Protein AF-A0A7V8V2E7-F1 (afdb_monomer)

Structure (mmCIF, N/CA/C/O backbone):
data_AF-A0A7V8V2E7-F1
#
_entry.id   AF-A0A7V8V2E7-F1
#
loop_
_atom_site.group_PDB
_atom_site.id
_atom_site.type_symbol
_atom_site.label_atom_id
_atom_site.label_alt_id
_atom_site.label_comp_id
_atom_site.label_asym_id
_atom_site.label_entity_id
_atom_site.label_seq_id
_atom_site.pdbx_PDB_ins_code
_atom_site.Cartn_x
_atom_site.Cartn_y
_atom_site.Cartn_z
_atom_site.occupancy
_atom_site.B_iso_or_equiv
_atom_site.auth_seq_id
_atom_site.auth_comp_id
_atom_site.auth_asym_id
_atom_site.auth_atom_id
_atom_site.pdbx_PDB_model_num
ATOM 1 N N . MET A 1 1 ? 22.448 6.627 13.993 1.00 38.91 1 MET A N 1
ATOM 2 C CA . MET A 1 1 ? 21.517 5.647 14.596 1.00 38.91 1 MET A CA 1
ATOM 3 C C . MET A 1 1 ? 21.341 5.952 16.077 1.00 38.91 1 MET A C 1
ATOM 5 O O . MET A 1 1 ? 22.212 5.628 16.875 1.00 38.91 1 MET A O 1
ATOM 9 N N . ALA A 1 2 ? 20.255 6.629 16.453 1.00 33.19 2 ALA A N 1
ATOM 10 C CA . ALA A 1 2 ? 19.906 6.796 17.860 1.00 33.19 2 ALA A CA 1
ATOM 11 C C . ALA A 1 2 ? 19.306 5.476 18.367 1.00 33.19 2 ALA A C 1
ATOM 13 O O . ALA A 1 2 ? 18.278 5.035 17.856 1.00 33.19 2 ALA A O 1
ATOM 14 N N . LYS A 1 3 ? 19.949 4.825 19.345 1.00 31.72 3 LYS A N 1
ATOM 15 C CA . LYS A 1 3 ? 19.354 3.685 20.057 1.00 31.72 3 LYS A CA 1
ATOM 16 C C . LYS A 1 3 ? 18.061 4.172 20.716 1.00 31.72 3 LYS A C 1
ATOM 18 O O . LYS A 1 3 ? 18.119 4.952 21.667 1.00 31.72 3 LYS A O 1
ATOM 23 N N . LYS A 1 4 ? 16.903 3.741 20.205 1.00 38.03 4 LYS A N 1
ATOM 24 C CA . LYS A 1 4 ? 15.615 3.944 20.877 1.00 38.03 4 LYS A CA 1
ATOM 25 C C . LYS A 1 4 ? 15.722 3.342 22.275 1.00 38.03 4 LYS A C 1
ATOM 27 O O . LYS A 1 4 ? 15.961 2.146 22.422 1.00 38.03 4 LYS A O 1
ATOM 32 N N . LYS A 1 5 ? 15.557 4.174 23.303 1.00 33.84 5 LYS A N 1
ATOM 33 C CA . LYS A 1 5 ? 15.289 3.683 24.653 1.00 33.84 5 LYS A CA 1
ATOM 34 C C . LYS A 1 5 ? 13.936 2.980 24.594 1.00 33.84 5 LYS A C 1
ATOM 36 O O . LYS A 1 5 ? 12.916 3.645 24.453 1.00 33.84 5 LYS A O 1
ATOM 41 N N . SER A 1 6 ? 13.949 1.652 24.661 1.00 44.16 6 SER A N 1
ATOM 42 C CA . SER A 1 6 ? 12.776 0.869 25.042 1.00 44.16 6 SER A CA 1
ATOM 43 C C . SER A 1 6 ? 12.236 1.477 26.333 1.00 44.16 6 SER A C 1
ATOM 45 O O . SER A 1 6 ? 12.925 1.453 27.354 1.00 44.16 6 SER A O 1
ATOM 47 N N . VAL A 1 7 ? 11.055 2.090 26.281 1.00 47.66 7 VAL A N 1
ATOM 48 C CA . VA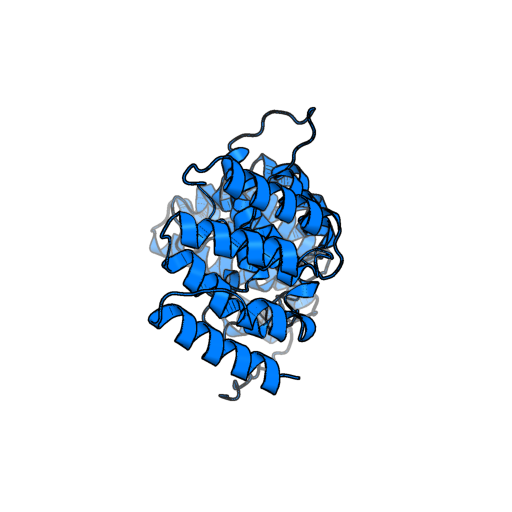L A 1 7 ? 10.358 2.513 27.495 1.00 47.66 7 VAL A CA 1
ATOM 49 C C . VAL A 1 7 ? 9.999 1.222 28.216 1.00 47.66 7 VAL A C 1
ATOM 51 O O . VAL A 1 7 ? 9.212 0.431 27.705 1.00 47.66 7 VAL A O 1
ATOM 54 N N . ALA A 1 8 ? 10.656 0.957 29.344 1.00 54.38 8 ALA A N 1
ATOM 55 C CA . ALA A 1 8 ? 10.339 -0.200 30.163 1.00 54.38 8 ALA A CA 1
ATOM 56 C C . ALA A 1 8 ? 8.881 -0.069 30.616 1.00 54.38 8 ALA A C 1
ATOM 58 O O . ALA A 1 8 ? 8.533 0.887 31.311 1.00 54.38 8 ALA A O 1
ATOM 59 N N . VAL A 1 9 ? 8.030 -0.994 30.173 1.00 58.56 9 VAL A N 1
ATOM 60 C CA . VAL A 1 9 ? 6.647 -1.077 30.642 1.00 58.56 9 VAL A CA 1
ATOM 61 C C . VAL A 1 9 ? 6.704 -1.439 32.131 1.00 58.56 9 VAL A C 1
ATOM 63 O O . VAL A 1 9 ? 7.399 -2.400 32.475 1.00 58.56 9 VAL A O 1
ATOM 66 N N . PRO A 1 10 ? 6.054 -0.681 33.033 1.00 66.12 10 PRO A N 1
ATOM 67 C CA . PRO A 1 10 ? 6.055 -1.012 34.451 1.00 66.12 10 PRO A CA 1
ATOM 68 C C . PRO A 1 10 ? 5.492 -2.421 34.664 1.00 66.12 10 PRO A C 1
ATOM 70 O O . PRO A 1 10 ? 4.498 -2.799 34.044 1.00 66.12 10 PRO A O 1
ATOM 73 N N . ALA A 1 11 ? 6.123 -3.206 35.537 1.00 77.31 11 ALA A N 1
ATOM 74 C CA . ALA A 1 11 ? 5.631 -4.531 35.893 1.00 77.31 11 ALA A CA 1
ATOM 75 C C . ALA A 1 11 ? 4.423 -4.391 36.833 1.00 77.31 11 ALA A C 1
ATOM 77 O O . ALA A 1 11 ? 4.576 -4.340 38.053 1.00 77.31 11 ALA A O 1
ATOM 78 N N . TYR A 1 12 ? 3.225 -4.279 36.263 1.00 83.81 12 TYR A N 1
ATOM 79 C CA . TYR A 1 12 ? 1.976 -4.342 37.016 1.00 83.81 12 TYR A CA 1
ATOM 80 C C . TYR A 1 12 ? 1.607 -5.804 37.295 1.00 83.81 12 TYR A C 1
ATOM 82 O O . TYR A 1 12 ? 1.709 -6.651 36.408 1.00 83.81 12 TYR A O 1
ATOM 90 N N . SER A 1 13 ? 1.106 -6.103 38.496 1.00 92.12 13 SER A N 1
ATOM 91 C CA . SER A 1 13 ? 0.228 -7.273 38.654 1.00 92.12 13 SER A CA 1
ATOM 92 C C . SER A 1 13 ? -1.095 -7.038 37.914 1.00 92.12 13 SER A C 1
ATOM 94 O O . SER A 1 13 ? -1.489 -5.891 37.700 1.00 92.12 13 SER A O 1
ATOM 96 N N . SER A 1 14 ? -1.819 -8.100 37.557 1.00 92.88 14 SER A N 1
ATOM 97 C CA . SER A 1 14 ? -3.078 -7.997 36.800 1.00 92.88 14 SER A CA 1
ATOM 98 C C . SER A 1 14 ? -4.119 -7.112 37.496 1.00 92.88 14 SER A C 1
ATOM 100 O O . SER A 1 14 ? -4.778 -6.308 36.840 1.00 92.88 14 SER A O 1
ATOM 102 N N . SER A 1 15 ? -4.214 -7.180 38.830 1.00 93.69 15 SER A N 1
ATOM 103 C CA . SER A 1 15 ? -5.112 -6.322 39.618 1.00 93.69 15 SER A CA 1
ATOM 104 C C . SER A 1 15 ? -4.687 -4.852 39.596 1.00 93.69 15 SER A C 1
ATOM 106 O O . SER A 1 15 ? -5.514 -3.987 39.321 1.00 93.69 15 SER A O 1
ATOM 108 N N . GLN A 1 16 ? -3.395 -4.562 39.802 1.00 94.44 16 GLN A N 1
ATOM 109 C CA . GLN A 1 16 ? -2.873 -3.189 39.720 1.00 94.44 16 GLN A CA 1
ATOM 110 C C . GLN A 1 16 ? -3.060 -2.599 38.320 1.00 94.44 16 GLN A C 1
ATOM 112 O O . GLN A 1 16 ? -3.350 -1.414 38.176 1.00 94.44 16 GLN A O 1
ATOM 117 N N . LEU A 1 17 ? -2.909 -3.430 37.285 1.00 94.38 17 LEU A N 1
ATOM 118 C CA . LEU A 1 17 ? -3.134 -3.019 35.909 1.00 94.38 17 LEU A CA 1
ATOM 119 C C . LEU A 1 17 ? -4.606 -2.659 35.677 1.00 94.38 17 LEU A C 1
ATOM 121 O O . LEU A 1 17 ? -4.888 -1.611 35.105 1.00 94.38 17 LEU A O 1
ATOM 125 N N . CYS A 1 18 ? -5.544 -3.474 36.168 1.00 95.38 18 CYS A N 1
ATOM 126 C CA . CYS A 1 18 ? -6.977 -3.178 36.089 1.00 95.38 18 CYS A CA 1
ATOM 127 C C . CYS A 1 18 ? -7.330 -1.844 36.769 1.00 95.38 18 CYS A C 1
ATOM 129 O O . CYS A 1 18 ? -7.986 -1.005 36.151 1.00 95.38 18 CYS A O 1
ATOM 131 N N . GLU A 1 19 ? -6.845 -1.617 37.993 1.00 95.12 19 GLU A N 1
ATOM 132 C CA . GLU A 1 19 ? -7.060 -0.368 38.745 1.00 95.12 19 GLU A CA 1
ATOM 133 C C . GLU A 1 19 ? -6.477 0.859 38.019 1.00 95.12 19 GLU A C 1
ATOM 135 O O . GLU A 1 19 ? -7.109 1.920 37.947 1.00 95.12 19 GLU A O 1
ATOM 140 N N . ALA A 1 20 ? -5.286 0.722 37.429 1.00 93.88 20 ALA A N 1
ATOM 141 C CA . ALA A 1 20 ? -4.644 1.797 36.676 1.00 93.88 20 ALA A CA 1
ATOM 142 C C . ALA A 1 20 ? -5.394 2.112 35.369 1.00 93.88 20 ALA A C 1
ATOM 144 O O . ALA A 1 20 ? -5.596 3.284 35.034 1.00 93.88 20 ALA A O 1
ATOM 145 N N . ILE A 1 21 ? -5.883 1.084 34.661 1.00 94.19 21 ILE A N 1
ATOM 146 C CA . ILE A 1 21 ? -6.732 1.271 33.479 1.00 94.19 21 ILE A CA 1
ATOM 147 C C . ILE A 1 21 ? -8.003 2.027 33.874 1.00 94.19 21 ILE A C 1
ATOM 149 O O . ILE A 1 21 ? -8.336 3.004 33.205 1.00 94.19 21 ILE A O 1
ATOM 153 N N . GLU A 1 22 ? -8.703 1.631 34.941 1.00 93.19 22 GLU A N 1
ATOM 154 C CA . GLU A 1 22 ? -9.902 2.335 35.436 1.00 93.19 22 GLU A CA 1
ATOM 155 C C . GLU A 1 22 ? -9.631 3.811 35.739 1.00 93.19 22 GLU A C 1
ATOM 157 O O . GLU A 1 22 ? -10.416 4.683 35.361 1.00 93.19 22 GLU A O 1
ATOM 162 N N . SER A 1 23 ? -8.468 4.092 36.328 1.00 91.31 23 SER A N 1
ATOM 163 C CA . SER A 1 23 ? -7.997 5.441 36.668 1.00 91.31 23 SER A CA 1
ATOM 164 C C . SER A 1 23 ? -7.564 6.280 35.456 1.00 91.31 23 SER A C 1
ATOM 166 O O . SER A 1 23 ? -7.080 7.399 35.615 1.00 91.31 23 SER A O 1
ATOM 168 N N . GLN A 1 24 ? -7.776 5.771 34.240 1.00 90.50 24 GLN A N 1
ATOM 169 C CA . GLN A 1 24 ? -7.453 6.415 32.967 1.00 90.50 24 GLN A CA 1
ATOM 170 C C . GLN A 1 24 ? -5.955 6.647 32.727 1.00 90.50 24 GLN A C 1
ATOM 172 O O . GLN A 1 24 ? -5.581 7.603 32.050 1.00 90.50 24 GLN A O 1
ATOM 177 N N . ASP A 1 25 ? -5.101 5.759 33.236 1.00 88.88 25 ASP A N 1
ATOM 178 C CA . ASP A 1 25 ? -3.664 5.794 32.964 1.00 88.88 25 ASP A CA 1
ATOM 179 C C . ASP A 1 25 ? -3.359 5.301 31.531 1.00 88.88 25 ASP A C 1
ATOM 181 O O . ASP A 1 25 ? -3.631 4.152 31.166 1.00 88.88 25 ASP A O 1
ATOM 185 N N . ASP A 1 26 ? -2.791 6.182 30.700 1.00 83.75 26 ASP A N 1
ATOM 186 C CA . ASP A 1 26 ? -2.413 5.876 29.314 1.00 83.75 26 ASP A CA 1
ATOM 187 C C . ASP A 1 26 ? -1.255 4.849 29.242 1.00 83.75 26 ASP A C 1
ATOM 189 O O . ASP A 1 26 ? -1.199 4.048 28.305 1.00 83.75 26 ASP A O 1
ATOM 193 N N . VAL A 1 27 ? -0.356 4.811 30.237 1.00 86.62 27 VAL A N 1
ATOM 194 C CA . VAL A 1 27 ? 0.733 3.816 30.319 1.00 86.62 27 VAL A CA 1
ATOM 195 C C . VAL A 1 27 ? 0.162 2.433 30.622 1.00 86.62 27 VAL A C 1
ATOM 197 O O . VAL A 1 27 ? 0.580 1.440 30.021 1.00 86.62 27 VAL A O 1
ATOM 200 N N . ALA A 1 28 ? -0.842 2.371 31.498 1.00 92.31 28 ALA A N 1
ATOM 201 C CA . ALA A 1 28 ? -1.553 1.137 31.806 1.00 92.31 28 ALA A CA 1
ATOM 202 C C . ALA A 1 28 ? -2.272 0.571 30.570 1.00 92.31 28 ALA A C 1
ATOM 204 O O . ALA A 1 28 ? -2.238 -0.634 30.343 1.00 92.31 28 ALA A O 1
ATOM 205 N N . LEU A 1 29 ? -2.855 1.412 29.708 1.00 91.00 29 LEU A N 1
ATOM 206 C CA . LEU A 1 29 ? -3.465 0.941 28.457 1.00 91.00 29 LEU A CA 1
ATOM 207 C C . LEU A 1 29 ? -2.451 0.339 27.476 1.00 91.00 29 LEU A C 1
ATOM 209 O O . LEU A 1 29 ? -2.753 -0.662 26.824 1.00 91.00 29 LEU A O 1
ATOM 213 N N . ALA A 1 30 ? -1.244 0.903 27.389 1.00 87.44 30 ALA A N 1
ATOM 214 C CA . ALA A 1 30 ? -0.175 0.317 26.581 1.00 87.44 30 ALA A CA 1
ATOM 215 C C . ALA A 1 30 ? 0.253 -1.062 27.118 1.00 87.44 30 ALA A C 1
ATOM 217 O O . ALA A 1 30 ? 0.450 -1.990 26.336 1.00 87.44 30 ALA A O 1
ATOM 218 N N . ALA A 1 31 ? 0.332 -1.221 28.444 1.00 89.62 31 ALA A N 1
ATOM 219 C CA . ALA A 1 31 ? 0.600 -2.513 29.079 1.00 89.62 31 ALA A CA 1
ATOM 220 C C . ALA A 1 31 ? -0.553 -3.516 28.873 1.00 89.62 31 ALA A C 1
ATOM 222 O O . ALA A 1 31 ? -0.316 -4.690 28.594 1.00 89.62 31 ALA A O 1
ATOM 223 N N . ALA A 1 32 ? -1.805 -3.054 28.948 1.00 92.12 32 ALA A N 1
ATOM 224 C CA . ALA A 1 32 ? -2.998 -3.873 28.731 1.00 92.12 32 ALA A CA 1
ATOM 225 C C . ALA A 1 32 ? -3.040 -4.484 27.327 1.00 92.12 32 ALA A C 1
ATOM 227 O O . ALA A 1 32 ? -3.462 -5.629 27.158 1.00 92.12 32 ALA A O 1
ATOM 228 N N . ARG A 1 33 ? -2.565 -3.741 26.322 1.00 90.25 33 ARG A N 1
ATOM 229 C CA . ARG A 1 33 ? -2.531 -4.198 24.932 1.00 90.25 33 ARG A CA 1
ATOM 230 C C . ARG A 1 33 ? -1.715 -5.470 24.740 1.00 90.25 33 ARG A C 1
ATOM 232 O O . ARG A 1 33 ? -2.185 -6.386 24.077 1.00 90.25 33 ARG A O 1
ATOM 239 N N . VAL A 1 34 ? -0.546 -5.548 25.371 1.00 88.62 34 VAL A N 1
ATOM 240 C CA . VAL A 1 34 ? 0.347 -6.718 25.290 1.00 88.62 34 VAL A CA 1
ATOM 241 C C . VAL A 1 34 ? 0.046 -7.789 26.343 1.00 88.62 34 VAL A C 1
ATOM 243 O O . VAL A 1 34 ? 0.667 -8.845 26.336 1.00 88.62 34 VAL A O 1
ATOM 246 N N . SER A 1 35 ? -0.886 -7.535 27.266 1.00 90.50 35 SER A N 1
ATOM 247 C CA . SER A 1 35 ? -1.278 -8.509 28.286 1.00 90.50 35 SER A CA 1
ATOM 248 C C . SER A 1 35 ? -2.171 -9.604 27.698 1.00 90.50 35 SER A C 1
ATOM 250 O O . SER A 1 35 ? -3.147 -9.312 27.010 1.00 90.50 35 SER A O 1
ATOM 252 N N . GLU A 1 36 ? -1.885 -10.863 28.017 1.00 90.50 36 GLU A N 1
ATOM 253 C CA . GLU A 1 36 ? -2.744 -12.010 27.683 1.00 90.50 36 GLU A CA 1
ATOM 254 C C . GLU A 1 36 ? -3.653 -12.424 28.854 1.00 90.50 36 GLU A C 1
ATOM 256 O O . GLU A 1 36 ? -4.392 -13.402 28.758 1.00 90.50 36 GLU A O 1
ATOM 261 N N . ASP A 1 37 ? -3.622 -11.683 29.968 1.00 93.19 37 ASP A N 1
ATOM 262 C CA . ASP A 1 37 ? -4.361 -12.040 31.176 1.00 93.19 37 ASP A CA 1
ATOM 263 C C . ASP A 1 37 ? -5.888 -11.881 30.975 1.00 93.19 37 ASP A C 1
ATOM 265 O O . ASP A 1 37 ? -6.362 -10.777 30.663 1.00 93.19 37 ASP A O 1
ATOM 269 N N . PRO A 1 38 ? -6.690 -12.944 31.197 1.00 93.19 38 PRO A N 1
ATOM 270 C CA . PRO A 1 38 ? -8.143 -12.889 31.054 1.00 93.19 38 PRO A CA 1
ATOM 271 C C . PRO A 1 38 ? -8.827 -11.829 31.926 1.00 93.19 38 PRO A C 1
ATOM 273 O O . PRO A 1 38 ? -9.825 -11.251 31.496 1.00 93.19 38 PRO A O 1
ATOM 276 N N . LEU A 1 39 ? -8.307 -11.542 33.125 1.00 94.69 39 LEU A N 1
ATOM 277 C CA . LEU A 1 39 ? -8.849 -10.524 34.029 1.00 94.69 39 LEU A CA 1
ATOM 278 C C . LEU A 1 39 ? -8.715 -9.127 33.417 1.00 94.69 39 LEU A C 1
ATOM 280 O O . LEU A 1 39 ? -9.673 -8.353 33.411 1.00 94.69 39 LEU A O 1
ATOM 284 N N . VAL A 1 40 ? -7.540 -8.824 32.864 1.00 95.19 40 VAL A N 1
ATOM 285 C CA . VAL A 1 40 ? -7.244 -7.535 32.222 1.00 95.19 40 VAL A CA 1
ATOM 286 C C . VAL A 1 40 ? -8.097 -7.367 30.966 1.00 95.19 40 VAL A C 1
ATOM 288 O O . VAL A 1 40 ? -8.696 -6.309 30.764 1.00 95.19 40 VAL A O 1
ATOM 291 N N . ASN A 1 41 ? -8.223 -8.424 30.158 1.00 93.81 41 ASN A N 1
ATOM 292 C CA . ASN A 1 41 ? -9.065 -8.417 28.961 1.00 93.81 41 ASN A CA 1
ATOM 293 C C . ASN A 1 41 ? -10.549 -8.213 29.310 1.00 93.81 41 ASN A C 1
ATOM 295 O O . ASN A 1 41 ? -11.207 -7.356 28.717 1.00 93.81 41 ASN A O 1
ATOM 299 N N . ALA A 1 42 ? -11.065 -8.928 30.315 1.00 94.94 42 ALA A N 1
ATOM 300 C CA . ALA A 1 42 ? -12.438 -8.760 30.787 1.00 94.94 42 ALA A CA 1
ATOM 301 C C . ALA A 1 42 ? -12.688 -7.337 31.313 1.00 94.94 42 ALA A C 1
ATOM 303 O O . ALA A 1 42 ? -13.715 -6.728 30.997 1.00 94.94 42 ALA A O 1
ATOM 304 N N . LYS A 1 43 ? -11.731 -6.769 32.060 1.00 96.62 43 LYS A N 1
ATOM 305 C CA . LYS A 1 43 ? -11.810 -5.388 32.549 1.00 96.62 43 LYS A CA 1
ATOM 306 C C . LYS A 1 43 ? -11.855 -4.382 31.400 1.00 96.62 43 LYS A C 1
ATOM 308 O O . LYS A 1 43 ? -12.706 -3.492 31.413 1.00 96.62 43 LYS A O 1
ATOM 313 N N . LEU A 1 44 ? -10.976 -4.530 30.408 1.00 96.12 44 LEU A N 1
ATOM 314 C CA . LEU A 1 44 ? -10.920 -3.652 29.240 1.00 96.12 44 LEU A CA 1
ATOM 315 C C . LEU A 1 44 ? -12.242 -3.683 28.458 1.00 96.12 44 LEU A C 1
ATOM 317 O O . LEU A 1 44 ? -12.784 -2.632 28.125 1.00 96.12 44 LEU A O 1
ATOM 321 N N . GLN A 1 45 ? -12.805 -4.872 28.240 1.00 95.12 45 GLN A N 1
ATOM 322 C CA . GLN A 1 45 ? -14.090 -5.041 27.556 1.00 95.12 45 GLN A CA 1
ATOM 323 C C . GLN A 1 45 ? -15.259 -4.416 28.321 1.00 95.12 45 GLN A C 1
ATOM 325 O O . GLN A 1 45 ? -16.106 -3.763 27.711 1.00 95.12 45 GLN A O 1
ATOM 330 N N . GLY A 1 46 ? -15.302 -4.583 29.647 1.00 97.06 46 GLY A N 1
ATOM 331 C CA . GLY A 1 46 ? -16.299 -3.922 30.493 1.00 97.06 46 GLY A CA 1
ATOM 332 C C . GLY A 1 46 ? -16.239 -2.401 30.344 1.00 97.06 46 GLY A C 1
ATOM 333 O O . GLY A 1 46 ? -17.241 -1.771 30.013 1.00 97.06 46 GLY A O 1
ATOM 334 N N . LEU A 1 47 ? -15.036 -1.828 30.453 1.00 97.56 47 LEU A N 1
ATOM 335 C CA . LEU A 1 47 ? -14.828 -0.385 30.306 1.00 97.56 47 LEU A CA 1
ATOM 336 C C . LEU A 1 47 ? -15.187 0.138 28.914 1.00 97.56 47 LEU A C 1
ATOM 338 O O . LEU A 1 47 ? -15.662 1.262 28.800 1.00 97.56 47 LEU A O 1
ATOM 342 N N . ILE A 1 48 ? -14.976 -0.646 27.855 1.00 98.00 48 ILE A N 1
ATOM 343 C CA . ILE A 1 48 ? -15.383 -0.270 26.494 1.00 98.00 48 ILE A CA 1
ATOM 344 C C . ILE A 1 48 ? -16.905 -0.164 26.389 1.00 98.00 48 ILE A C 1
ATOM 346 O O . ILE A 1 48 ? -17.404 0.802 25.810 1.00 98.00 48 ILE A O 1
ATOM 350 N N . ARG A 1 49 ? -17.651 -1.116 26.962 1.00 97.38 49 ARG A N 1
ATOM 351 C CA . ARG A 1 49 ? -19.122 -1.079 26.950 1.00 97.38 49 ARG A CA 1
ATOM 352 C C . ARG A 1 49 ? -19.665 0.090 27.767 1.00 97.38 49 ARG A C 1
ATOM 354 O O . ARG A 1 49 ? -20.531 0.813 27.276 1.00 97.38 49 ARG A O 1
ATOM 361 N N . ASP A 1 50 ? -19.104 0.327 28.950 1.00 96.94 50 ASP A N 1
ATOM 362 C CA . ASP A 1 50 ? -19.460 1.482 29.781 1.00 96.94 50 ASP A CA 1
ATOM 363 C C . ASP A 1 50 ? -19.171 2.795 29.034 1.00 96.94 50 ASP A C 1
ATOM 365 O O . ASP A 1 50 ? -20.027 3.679 28.936 1.00 96.94 50 ASP A O 1
ATOM 369 N N . GLN A 1 51 ? -17.992 2.894 28.408 1.00 96.88 51 GLN A N 1
ATOM 370 C CA . GLN A 1 51 ? -17.584 4.089 27.675 1.00 96.88 51 GLN A CA 1
ATOM 371 C C . GLN A 1 51 ? -18.422 4.330 26.411 1.00 96.88 51 GLN A C 1
ATOM 373 O O . GLN A 1 51 ? -18.60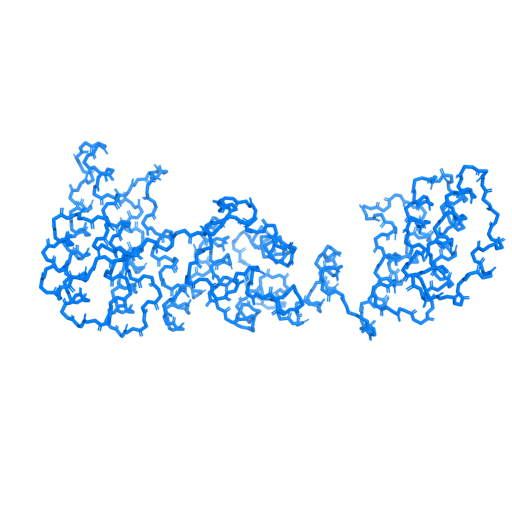9 5.486 26.016 1.00 96.88 51 GLN A O 1
ATOM 378 N N . LEU A 1 52 ? -18.945 3.272 25.786 1.00 96.81 52 LEU A N 1
ATOM 379 C CA . LEU A 1 52 ? -19.891 3.372 24.677 1.00 96.81 52 LEU A CA 1
ATOM 380 C C . LEU A 1 52 ? -21.231 3.970 25.135 1.00 96.81 52 LEU A C 1
ATOM 382 O O . LEU A 1 52 ? -21.779 4.829 24.441 1.00 96.81 52 LEU A O 1
ATOM 386 N N . GLY A 1 53 ? -21.727 3.578 26.314 1.00 96.00 53 GLY A N 1
ATOM 387 C CA . GLY A 1 53 ? -22.900 4.199 26.939 1.00 96.00 53 GLY A CA 1
ATOM 388 C C . GLY A 1 53 ? -22.685 5.695 27.188 1.00 96.00 53 GLY A C 1
ATOM 389 O O . GLY A 1 53 ? -23.467 6.530 26.726 1.00 96.00 53 GLY A O 1
ATOM 390 N N . ASP A 1 54 ? -21.550 6.043 27.796 1.00 95.56 54 ASP A N 1
ATOM 391 C CA . ASP A 1 54 ? -21.142 7.434 28.020 1.00 95.56 54 ASP A CA 1
ATOM 392 C C . ASP A 1 54 ? -21.072 8.255 26.725 1.00 95.56 54 ASP A C 1
ATOM 394 O O . ASP A 1 54 ? -21.423 9.439 26.718 1.00 95.56 54 ASP A O 1
ATOM 398 N N . LEU A 1 55 ? -20.599 7.654 25.626 1.00 96.00 55 LEU A N 1
ATOM 399 C CA . LEU A 1 55 ? -20.520 8.310 24.320 1.00 96.00 55 LEU A CA 1
ATOM 400 C C . LEU A 1 55 ? -21.908 8.706 23.818 1.00 96.00 55 LEU A C 1
ATOM 402 O O . LEU A 1 55 ? -22.094 9.830 23.343 1.00 96.00 55 LEU A O 1
ATOM 406 N N . TYR A 1 56 ? -22.888 7.816 23.947 1.00 95.38 56 TYR A N 1
ATOM 407 C CA . TYR A 1 56 ? -24.261 8.093 23.533 1.00 95.38 56 TYR A CA 1
ATOM 408 C C . TYR A 1 56 ? -24.921 9.163 24.409 1.00 95.38 56 TYR A C 1
ATOM 410 O O . TYR A 1 56 ? -25.579 10.071 23.883 1.00 95.38 56 TYR A O 1
ATOM 418 N N . ASP A 1 57 ? -24.644 9.155 25.709 1.00 94.19 57 ASP A N 1
ATOM 419 C CA . ASP A 1 57 ? -25.139 10.167 26.645 1.00 94.19 57 ASP A CA 1
ATOM 420 C C . ASP A 1 57 ? -24.443 11.528 26.490 1.00 94.19 57 ASP A C 1
ATOM 422 O O . ASP A 1 57 ? -25.012 12.578 26.812 1.00 94.19 57 ASP A O 1
ATOM 426 N N . ALA A 1 58 ? -23.206 11.550 25.987 1.00 90.38 58 ALA A N 1
ATOM 427 C CA . ALA A 1 58 ? -22.433 12.772 25.783 1.00 90.38 58 ALA A CA 1
ATOM 428 C C . ALA A 1 58 ? -22.903 13.617 24.590 1.00 90.38 58 ALA A C 1
ATOM 430 O O . ALA A 1 58 ? -22.529 14.786 24.502 1.00 90.38 58 ALA A O 1
ATOM 431 N N . THR A 1 59 ? -23.760 13.083 23.715 1.00 87.00 59 THR A N 1
ATOM 432 C CA . THR A 1 59 ? -24.249 13.771 22.502 1.00 87.00 59 THR A CA 1
ATOM 433 C C . THR A 1 59 ? -24.966 15.097 22.767 1.00 87.00 59 THR A C 1
ATOM 435 O O . THR A 1 59 ? -24.988 15.971 21.905 1.00 87.00 59 THR A O 1
ATOM 438 N N . LYS A 1 60 ? -25.540 15.268 23.964 1.00 86.38 60 LYS A N 1
ATOM 439 C CA . LYS A 1 60 ? -26.230 16.497 24.400 1.00 86.38 60 LYS A CA 1
ATOM 440 C C . LYS A 1 60 ? -25.393 17.352 25.361 1.00 86.38 60 LYS A C 1
ATOM 442 O O . LYS A 1 60 ? -25.903 18.323 25.916 1.00 86.38 60 LYS A O 1
ATOM 447 N N . LYS A 1 61 ? -24.140 16.968 25.616 1.00 90.00 61 LYS A N 1
ATOM 448 C CA . LYS A 1 61 ? -23.238 17.634 26.566 1.00 90.00 61 LYS A CA 1
ATOM 449 C C . LYS A 1 61 ? -22.319 18.623 25.837 1.00 90.00 61 LYS A C 1
ATOM 451 O O . LYS A 1 61 ? -22.386 18.790 24.623 1.00 90.00 61 LYS A O 1
ATOM 456 N N . SER A 1 62 ? -21.467 19.321 26.589 1.00 91.19 62 SER A N 1
ATOM 457 C CA . SER A 1 62 ? -20.504 20.262 26.007 1.00 91.19 62 SER A CA 1
ATOM 458 C C . SER A 1 62 ? -19.463 19.550 25.133 1.00 91.19 62 SER A C 1
ATOM 460 O O . SER A 1 62 ? -19.084 18.407 25.402 1.00 91.19 62 SER A O 1
ATOM 462 N N . ALA A 1 63 ? -18.924 20.260 24.136 1.00 89.62 63 ALA A N 1
ATOM 463 C CA . ALA A 1 63 ? -17.883 19.738 23.245 1.00 89.62 63 ALA A CA 1
ATOM 464 C C . ALA A 1 63 ? -16.646 19.220 24.007 1.00 89.62 63 ALA A C 1
ATOM 466 O O . ALA A 1 63 ? -16.011 18.254 23.592 1.00 89.62 63 ALA A O 1
ATOM 467 N N . THR A 1 64 ? -16.304 19.825 25.149 1.00 92.31 64 THR A N 1
ATOM 468 C CA . THR A 1 64 ? -15.213 19.357 26.020 1.00 92.31 64 THR A CA 1
ATOM 469 C C . THR A 1 64 ? -15.491 17.963 26.579 1.00 92.31 64 THR A C 1
ATOM 471 O O . THR A 1 64 ? -14.608 17.106 26.561 1.00 92.31 64 THR A O 1
ATOM 474 N N . ILE A 1 65 ? -16.720 17.712 27.046 1.00 92.94 65 ILE A N 1
ATOM 475 C CA . ILE A 1 65 ? -17.114 16.403 27.578 1.00 92.94 65 ILE A CA 1
ATOM 476 C C . ILE A 1 65 ? -17.122 15.364 26.456 1.00 92.94 65 ILE A C 1
ATOM 478 O O . ILE A 1 65 ? -16.533 14.298 26.623 1.00 92.94 65 ILE A O 1
ATOM 482 N N . GLN A 1 66 ? -17.714 15.697 25.308 1.00 91.31 66 GLN A N 1
ATOM 483 C CA . GLN A 1 66 ? -17.774 14.810 24.145 1.00 91.31 66 GLN A CA 1
ATOM 484 C C . GLN A 1 66 ? -16.374 14.426 23.637 1.00 91.31 66 GLN A C 1
ATOM 486 O O . GLN A 1 66 ? -16.113 13.253 23.370 1.00 91.31 66 GLN A O 1
ATOM 491 N N . ASN A 1 67 ? -15.447 15.389 23.569 1.00 91.69 67 ASN A N 1
ATOM 492 C CA . ASN A 1 67 ? -14.061 15.135 23.171 1.00 91.69 67 ASN A CA 1
ATOM 493 C C . ASN A 1 67 ? -13.332 14.225 24.162 1.00 91.69 67 ASN A C 1
ATOM 495 O O . ASN A 1 67 ? -12.637 13.307 23.737 1.00 91.69 67 ASN A O 1
ATOM 499 N N . ARG A 1 68 ? -13.497 14.443 25.473 1.00 94.25 68 ARG A N 1
ATOM 500 C CA . ARG A 1 68 ? -12.879 13.597 26.506 1.00 94.25 68 ARG A CA 1
ATOM 501 C C . ARG A 1 68 ? -13.381 12.155 26.423 1.00 94.25 68 ARG A C 1
ATOM 503 O O . ARG A 1 68 ? -12.569 11.236 26.450 1.00 94.25 68 ARG A O 1
ATOM 510 N N . VAL A 1 69 ? -14.693 11.973 26.278 1.00 95.25 69 VAL A N 1
ATOM 511 C CA . VAL A 1 69 ? -15.315 10.650 26.109 1.00 95.25 69 VAL A CA 1
ATOM 512 C C . VAL A 1 69 ? -14.821 9.975 24.826 1.00 95.25 69 VAL A C 1
ATOM 514 O O . VAL A 1 69 ? -14.404 8.821 24.861 1.00 95.25 69 VAL A O 1
ATOM 517 N N . SER A 1 70 ? -14.757 10.712 23.713 1.00 95.12 70 SER A N 1
ATOM 518 C CA . SER A 1 70 ? -14.261 10.174 22.438 1.00 95.12 70 SER A CA 1
ATOM 519 C C . SER A 1 70 ? -12.782 9.790 22.499 1.00 95.12 70 SER A C 1
ATOM 521 O O . SER A 1 70 ? -12.409 8.718 22.023 1.00 95.12 70 SER A O 1
ATOM 523 N N . LYS A 1 71 ? -11.940 10.628 23.126 1.00 94.75 71 LYS A N 1
ATOM 524 C CA . LYS A 1 71 ? -10.522 10.322 23.367 1.00 94.75 71 LYS A CA 1
ATOM 525 C C . LYS A 1 71 ? -10.393 9.024 24.152 1.00 94.75 71 LYS A C 1
ATOM 527 O O . LYS A 1 71 ? -9.652 8.135 23.749 1.00 94.75 71 LYS A O 1
ATOM 532 N N . ARG A 1 72 ? -11.132 8.906 25.257 1.00 95.38 72 ARG A N 1
ATOM 533 C CA . ARG A 1 72 ? -11.059 7.733 26.124 1.00 95.38 72 ARG A CA 1
ATOM 534 C C . ARG A 1 72 ? -11.503 6.463 25.403 1.00 95.38 72 ARG A C 1
ATOM 536 O O . ARG A 1 72 ? -10.791 5.468 25.477 1.00 95.38 72 ARG A O 1
ATOM 543 N N . MET A 1 73 ? -12.611 6.518 24.662 1.00 96.88 73 MET A N 1
ATOM 544 C CA . MET A 1 73 ? -13.076 5.394 23.845 1.00 96.88 73 MET A CA 1
ATOM 545 C C . MET A 1 73 ? -12.019 4.969 22.821 1.00 96.88 73 MET A C 1
ATOM 547 O O . MET A 1 73 ? -11.708 3.790 22.710 1.00 96.88 73 MET A O 1
ATOM 551 N N . THR A 1 74 ? -11.405 5.934 22.135 1.00 95.19 74 THR A N 1
ATOM 552 C CA . THR A 1 74 ? -10.314 5.684 21.178 1.00 95.19 74 THR A CA 1
ATOM 553 C C . THR A 1 74 ? -9.138 4.971 21.853 1.00 95.19 74 THR A C 1
ATOM 555 O O . THR A 1 74 ? -8.671 3.955 21.349 1.00 95.19 74 THR A O 1
ATOM 558 N N . CYS A 1 75 ? -8.689 5.443 23.022 1.00 94.00 75 CYS A N 1
ATOM 559 C CA . CYS A 1 75 ? -7.594 4.804 23.758 1.00 94.00 75 CYS A CA 1
ATOM 560 C C . CYS A 1 75 ? -7.939 3.370 24.201 1.00 94.00 75 CYS A C 1
ATOM 562 O O . CYS A 1 75 ? -7.093 2.485 24.094 1.00 94.00 75 CYS A O 1
ATOM 564 N N . LEU A 1 76 ? -9.169 3.136 24.676 1.00 97.00 76 LEU A N 1
ATOM 565 C CA . LEU A 1 76 ? -9.634 1.809 25.092 1.00 97.00 76 LEU A CA 1
ATOM 566 C C . LEU A 1 76 ? -9.689 0.828 23.915 1.00 97.00 76 LEU A C 1
ATOM 568 O O . LEU A 1 76 ? -9.161 -0.275 24.018 1.00 97.00 76 LEU A O 1
ATOM 572 N N . VAL A 1 77 ? -10.282 1.233 22.787 1.00 96.69 77 VAL A N 1
ATOM 573 C CA . VAL A 1 77 ? -10.356 0.390 21.582 1.00 96.69 77 VAL A CA 1
ATOM 574 C C . VAL A 1 77 ? -8.957 0.118 21.033 1.00 96.69 77 VAL A C 1
ATOM 576 O O . VAL A 1 77 ? -8.646 -1.020 20.707 1.00 96.69 77 VAL A O 1
ATOM 579 N N . ASN A 1 78 ? -8.071 1.116 21.015 1.00 92.75 78 ASN A N 1
ATOM 580 C CA . ASN A 1 78 ? -6.688 0.930 20.571 1.00 92.75 78 ASN A CA 1
ATOM 581 C C . ASN A 1 78 ? -5.900 -0.068 21.445 1.00 92.75 78 ASN A C 1
ATOM 583 O O . ASN A 1 78 ? -4.947 -0.677 20.965 1.00 92.75 78 ASN A O 1
ATOM 587 N N . ALA A 1 79 ? -6.290 -0.273 22.708 1.00 94.19 79 ALA A N 1
ATOM 588 C CA . ALA A 1 79 ? -5.698 -1.304 23.562 1.00 94.19 79 ALA A CA 1
ATOM 589 C C . ALA A 1 79 ? -6.139 -2.737 23.190 1.00 94.19 79 ALA A C 1
ATOM 591 O O . ALA A 1 79 ? -5.551 -3.696 23.682 1.00 94.19 79 ALA A O 1
ATOM 592 N N . LEU A 1 80 ? -7.132 -2.904 22.308 1.00 94.81 80 LEU A N 1
ATOM 593 C CA . LEU A 1 80 ? -7.515 -4.204 21.743 1.00 94.81 80 LEU A CA 1
ATOM 594 C C . LEU A 1 80 ? -6.695 -4.601 20.507 1.00 94.81 80 LEU A C 1
ATOM 596 O O . LEU A 1 80 ? -6.779 -5.745 20.064 1.00 94.81 80 LEU A O 1
ATOM 600 N N . ARG A 1 81 ? -5.919 -3.674 19.935 1.00 91.94 81 ARG A N 1
ATOM 601 C CA . ARG A 1 81 ? -5.162 -3.900 18.699 1.00 91.94 81 ARG A CA 1
ATOM 602 C C . ARG A 1 81 ? -4.202 -5.088 18.830 1.00 91.94 81 ARG A C 1
ATOM 604 O O . ARG A 1 81 ? -3.555 -5.247 19.864 1.00 91.94 81 ARG A O 1
ATOM 611 N N . GLY A 1 82 ? -4.127 -5.922 17.792 1.00 90.12 82 GLY A N 1
ATOM 612 C CA . GLY A 1 82 ? -3.256 -7.102 17.737 1.00 90.12 82 GLY A CA 1
ATOM 613 C C . GLY A 1 82 ? -3.745 -8.328 18.521 1.00 90.12 82 GLY A C 1
ATOM 614 O O . GLY A 1 82 ? -3.293 -9.439 18.242 1.00 90.12 82 GLY A O 1
ATOM 615 N N . LYS A 1 83 ? -4.686 -8.177 19.465 1.00 92.56 83 LYS A N 1
ATOM 616 C CA . LYS A 1 83 ? -5.219 -9.305 20.247 1.00 92.56 83 LYS A CA 1
ATOM 617 C C . LYS A 1 83 ? -6.050 -10.237 19.365 1.00 92.56 83 LYS A C 1
ATOM 619 O O . LYS A 1 83 ? -6.854 -9.780 18.552 1.00 92.56 83 LYS A O 1
ATOM 624 N N . LYS A 1 84 ? -5.871 -11.549 19.545 1.00 92.94 84 LYS A N 1
ATOM 625 C CA . LYS A 1 84 ? -6.476 -12.601 18.703 1.00 92.94 84 LYS A CA 1
ATOM 626 C C . LYS A 1 84 ? -7.525 -13.459 19.423 1.00 92.94 84 LYS A C 1
ATOM 628 O O . LYS A 1 84 ? -8.021 -14.423 18.850 1.00 92.94 84 LYS A O 1
ATOM 633 N N . ASP A 1 85 ? -7.840 -13.166 20.683 1.00 93.94 85 ASP A N 1
ATOM 634 C CA . ASP A 1 85 ? -8.785 -13.970 21.454 1.00 93.94 85 ASP A CA 1
ATOM 635 C C . ASP A 1 85 ? -10.246 -13.725 21.021 1.00 93.94 85 ASP A C 1
ATOM 637 O O . ASP A 1 85 ? -10.623 -12.634 20.581 1.00 93.94 85 ASP A O 1
ATOM 641 N N . ALA A 1 86 ? -11.092 -14.747 21.183 1.00 94.56 86 ALA A N 1
ATOM 642 C CA . ALA A 1 86 ? -12.484 -14.717 20.729 1.00 94.56 86 ALA A CA 1
ATOM 643 C C . ALA A 1 86 ? -13.328 -13.616 21.399 1.00 94.56 86 ALA A C 1
ATOM 645 O O . ALA A 1 86 ? -14.263 -13.093 20.790 1.00 94.56 86 ALA A O 1
ATOM 646 N N . SER A 1 87 ? -13.008 -13.244 22.642 1.00 94.38 87 SER A N 1
ATOM 647 C CA . SER A 1 87 ? -13.752 -12.210 23.363 1.00 94.38 87 SER A CA 1
ATOM 648 C C . SER A 1 87 ? -13.437 -10.807 22.837 1.00 94.38 87 SER A C 1
ATOM 650 O O . SER A 1 87 ? -14.356 -10.008 22.640 1.00 94.38 87 SER A O 1
ATOM 652 N N . THR A 1 88 ? -12.171 -10.543 22.495 1.00 95.38 88 THR A N 1
ATOM 653 C CA . THR A 1 88 ? -11.756 -9.324 21.792 1.00 95.38 88 THR A CA 1
ATOM 654 C C . THR A 1 88 ? -12.377 -9.245 20.398 1.00 95.38 88 THR A C 1
ATOM 656 O O . THR A 1 88 ? -12.942 -8.212 20.040 1.00 95.38 88 THR A O 1
ATOM 659 N N . GLN A 1 89 ? -12.362 -10.340 19.631 1.00 96.75 89 GLN A N 1
ATOM 660 C CA . GLN A 1 89 ? -13.044 -10.386 18.332 1.00 96.75 89 GLN A CA 1
ATOM 661 C C . GLN A 1 89 ? -14.529 -10.017 18.476 1.00 96.75 89 GLN A C 1
ATOM 663 O O . GLN A 1 89 ? -15.031 -9.166 17.744 1.00 96.75 89 GLN A O 1
ATOM 668 N N . SER A 1 90 ? -15.231 -10.614 19.446 1.00 97.12 90 SER A N 1
ATOM 669 C CA . SER A 1 90 ? -16.659 -10.363 19.658 1.00 97.12 90 SER A CA 1
ATOM 670 C C . SER A 1 90 ? -16.969 -8.893 19.947 1.00 97.12 90 SER A C 1
ATOM 672 O O . SER A 1 90 ? -17.935 -8.372 19.395 1.00 97.12 90 SER A O 1
ATOM 674 N N . ILE A 1 91 ? -16.184 -8.218 20.795 1.00 97.62 91 ILE A N 1
ATOM 675 C CA . ILE A 1 91 ? -16.436 -6.803 21.110 1.00 97.62 91 ILE A CA 1
ATOM 676 C C . ILE A 1 91 ? -16.092 -5.881 19.934 1.00 97.62 91 ILE A C 1
ATOM 678 O O . ILE A 1 91 ? -16.789 -4.896 19.708 1.00 97.62 91 ILE A O 1
ATOM 682 N N . LEU A 1 92 ? -15.055 -6.191 19.149 1.00 98.06 92 LEU A N 1
ATOM 683 C CA . LEU A 1 92 ? -14.710 -5.395 17.969 1.00 98.06 92 LEU A CA 1
ATOM 684 C C . LEU A 1 92 ? -15.807 -5.475 16.900 1.00 98.06 92 LEU A C 1
ATOM 686 O O . LEU A 1 92 ? -16.184 -4.443 16.342 1.00 98.06 92 LEU A O 1
ATOM 690 N N . LEU A 1 93 ? -16.362 -6.669 16.670 1.00 98.25 93 LEU A N 1
ATOM 691 C CA . LEU A 1 93 ? -17.513 -6.863 15.784 1.00 98.25 93 LEU A CA 1
ATOM 692 C C . LEU A 1 93 ? -18.750 -6.107 16.300 1.00 98.25 93 LEU A C 1
ATOM 694 O O . LEU A 1 93 ? -19.381 -5.378 15.538 1.00 98.25 93 LEU A O 1
ATOM 698 N N . GLU A 1 94 ? -19.035 -6.179 17.606 1.00 97.88 94 GLU A N 1
ATOM 699 C CA . GLU A 1 94 ? -20.125 -5.425 18.250 1.00 97.88 94 GLU A CA 1
ATOM 700 C C . GLU A 1 94 ? -19.996 -3.906 18.011 1.00 97.88 94 GLU A C 1
ATOM 702 O O . GLU A 1 94 ? -20.971 -3.227 17.661 1.00 97.88 94 GLU A O 1
ATOM 707 N N . LEU A 1 95 ? -18.791 -3.350 18.171 1.00 98.19 95 LEU A N 1
ATOM 708 C CA . LEU A 1 95 ? -18.524 -1.931 17.923 1.00 98.19 95 LEU A CA 1
ATOM 709 C C . LEU A 1 95 ? -18.687 -1.569 16.444 1.00 98.19 95 LEU A C 1
ATOM 711 O O . LEU A 1 95 ? -19.275 -0.532 16.124 1.00 98.19 95 LEU A O 1
ATOM 715 N N . PHE A 1 96 ? -18.202 -2.421 15.544 1.00 97.88 96 PHE A N 1
ATOM 716 C CA . PHE A 1 96 ? -18.273 -2.202 14.103 1.00 97.88 96 PHE A CA 1
ATOM 717 C C . PHE A 1 96 ? -19.705 -2.262 13.558 1.00 97.88 96 PHE A C 1
ATOM 719 O O . PHE A 1 96 ? -20.094 -1.434 12.725 1.00 97.88 96 PHE A O 1
ATOM 726 N N . ASP A 1 97 ? -20.542 -3.144 14.098 1.00 97.00 97 ASP A N 1
ATOM 727 C CA . ASP A 1 97 ? -21.978 -3.169 13.806 1.00 97.00 97 ASP A CA 1
ATOM 728 C C . ASP A 1 97 ? -22.679 -1.881 14.266 1.00 97.00 97 ASP A C 1
ATOM 730 O O . ASP A 1 97 ? -23.638 -1.415 13.645 1.00 97.00 97 ASP A O 1
ATOM 734 N N . ASN A 1 98 ? -22.158 -1.228 15.310 1.00 96.81 98 ASN A N 1
ATOM 735 C CA . ASN A 1 98 ? -22.656 0.056 15.803 1.00 96.81 98 ASN A CA 1
ATOM 736 C C . ASN A 1 98 ? -21.957 1.288 15.187 1.00 96.81 98 ASN A C 1
ATOM 738 O O . ASN A 1 98 ? -22.275 2.416 15.587 1.00 96.81 98 ASN A O 1
ATOM 742 N N . ARG A 1 99 ? -21.083 1.133 14.178 1.00 95.31 99 ARG A N 1
ATOM 743 C CA . ARG A 1 99 ? -20.272 2.226 13.588 1.00 95.31 99 ARG A CA 1
ATOM 744 C C . ARG A 1 99 ? -21.072 3.457 13.155 1.00 95.31 99 ARG A C 1
ATOM 746 O O . ARG A 1 99 ? -20.628 4.589 13.335 1.00 95.31 99 ARG A O 1
ATOM 753 N N . THR A 1 100 ? -22.288 3.274 12.633 1.00 94.38 100 THR A N 1
ATOM 754 C CA . THR A 1 100 ? -23.155 4.393 12.220 1.00 94.38 100 THR A CA 1
ATOM 755 C C . THR A 1 100 ? -23.697 5.167 13.423 1.00 94.38 100 THR A C 1
ATOM 757 O O . THR A 1 100 ? -23.798 6.395 13.377 1.00 94.38 100 THR A O 1
ATOM 760 N N . LYS A 1 101 ? -24.027 4.476 14.523 1.00 96.19 101 LYS A N 1
ATOM 761 C CA . LYS A 1 101 ? -24.449 5.125 15.775 1.00 96.19 101 LYS A CA 1
ATOM 762 C C . LYS A 1 101 ? -23.276 5.841 16.437 1.00 96.19 101 LYS A C 1
ATOM 764 O O . LYS A 1 101 ? -23.458 6.961 16.905 1.00 96.19 101 LYS A O 1
ATOM 769 N N . ILE A 1 102 ? -22.090 5.227 16.426 1.00 96.19 102 ILE A N 1
ATOM 770 C CA . ILE A 1 102 ? -20.845 5.834 16.913 1.00 96.19 102 ILE A CA 1
ATOM 771 C C . ILE A 1 102 ? -20.559 7.119 16.128 1.00 96.19 102 ILE A C 1
ATOM 773 O O . ILE A 1 102 ? -20.515 8.185 16.734 1.00 96.19 102 ILE A O 1
ATOM 777 N N . ALA A 1 103 ? -20.507 7.063 14.792 1.00 94.00 103 ALA A N 1
ATOM 778 C CA . ALA A 1 103 ? -20.300 8.243 13.944 1.00 94.00 103 ALA A CA 1
ATOM 779 C C . ALA A 1 103 ? -21.316 9.360 14.239 1.00 94.00 103 ALA A C 1
ATOM 781 O O . ALA A 1 103 ? -20.952 10.525 14.399 1.00 94.00 103 ALA A O 1
ATOM 782 N N . LYS A 1 104 ? -22.602 9.007 14.377 1.00 94.25 104 LYS A N 1
ATOM 783 C CA . LYS A 1 104 ? -23.655 9.968 14.731 1.00 94.25 104 LYS A CA 1
ATOM 784 C C . LYS A 1 104 ? -23.412 10.614 16.098 1.00 94.25 104 LYS A C 1
ATOM 786 O O . LYS A 1 104 ? -23.666 11.807 16.243 1.00 94.25 104 LYS A O 1
ATOM 791 N N . ALA A 1 105 ? -22.937 9.850 17.081 1.00 94.62 105 ALA A N 1
ATOM 792 C CA . ALA A 1 105 ? -22.636 10.357 18.415 1.00 94.62 105 ALA A CA 1
ATOM 793 C C . ALA A 1 105 ? -21.372 11.233 18.454 1.00 94.62 105 ALA A C 1
ATOM 795 O O . ALA A 1 105 ? -21.301 12.176 19.241 1.00 94.62 105 ALA A O 1
ATOM 796 N N . GLN A 1 106 ? -20.394 10.964 17.587 1.00 91.75 106 GLN A N 1
ATOM 797 C CA . GLN A 1 106 ? -19.179 11.771 17.449 1.00 91.75 106 GLN A CA 1
ATOM 798 C C . GLN A 1 106 ? -19.410 13.083 16.688 1.00 91.75 106 GLN A C 1
ATOM 800 O O . GLN A 1 106 ? -18.731 14.076 16.943 1.00 91.75 106 GLN A O 1
ATOM 805 N N . GLY A 1 107 ? -20.399 13.111 15.793 1.00 89.19 107 GLY A N 1
ATOM 806 C CA . GLY A 1 107 ? -20.688 14.269 14.956 1.00 89.19 107 GLY A CA 1
ATOM 807 C C . GLY A 1 107 ? -19.720 14.399 13.776 1.00 89.19 107 GLY A C 1
ATOM 808 O O . GLY A 1 107 ? -19.079 13.439 13.359 1.00 89.19 107 GLY A O 1
ATOM 809 N N . LYS A 1 108 ? -19.652 15.596 13.183 1.00 87.00 108 LYS A N 1
ATOM 810 C CA . LYS A 1 108 ? -18.819 15.858 11.998 1.00 87.00 108 LYS A CA 1
ATOM 811 C C . LYS A 1 108 ? -17.377 16.167 12.404 1.00 87.00 108 LYS A C 1
ATOM 813 O O . LYS A 1 108 ? -17.175 17.006 13.276 1.00 87.00 108 LYS A O 1
ATOM 818 N N . ALA A 1 109 ? -16.412 15.563 11.706 1.00 82.88 109 ALA A N 1
ATOM 819 C CA . ALA A 1 109 ? -14.972 15.799 11.865 1.00 82.88 109 ALA A CA 1
ATOM 820 C C . ALA A 1 109 ? -14.479 15.685 13.328 1.00 82.88 109 ALA A C 1
ATOM 822 O O . ALA A 1 109 ? -14.000 16.668 13.905 1.00 82.88 109 ALA A O 1
ATOM 823 N N . PRO A 1 110 ? -14.624 14.506 13.963 1.00 86.62 110 PRO A N 1
ATOM 824 C CA . PRO A 1 110 ? -14.181 14.322 15.337 1.00 86.62 110 PRO A CA 1
ATOM 825 C C . PRO A 1 110 ? -12.658 14.455 15.457 1.00 86.62 110 PRO A C 1
ATOM 827 O O . PRO A 1 110 ? -11.907 14.020 14.590 1.00 86.62 110 PRO A O 1
ATOM 830 N N . LYS A 1 111 ? -12.185 15.007 16.581 1.00 88.25 111 LYS A N 1
ATOM 831 C CA . LYS A 1 111 ? -10.742 15.060 16.894 1.00 88.25 111 LYS A CA 1
ATOM 832 C C . LYS A 1 111 ? -10.127 13.679 17.138 1.00 88.25 111 LYS A C 1
ATOM 834 O O . LYS A 1 111 ? -8.919 13.517 17.011 1.00 88.25 111 LYS A O 1
ATOM 839 N N . HIS A 1 112 ? -10.952 12.720 17.548 1.00 91.81 112 HIS A N 1
ATOM 840 C CA . HIS A 1 112 ? -10.568 11.342 17.823 1.00 91.81 112 HIS A CA 1
ATOM 841 C C . HIS A 1 112 ? -11.546 10.442 17.081 1.00 91.81 112 HIS A C 1
ATOM 843 O O . HIS A 1 112 ? -12.713 10.403 17.457 1.00 91.81 112 HIS A O 1
ATOM 849 N N . ASP A 1 113 ? -11.109 9.784 16.014 1.00 92.38 113 ASP A N 1
ATOM 850 C CA . ASP A 1 113 ? -11.981 8.952 15.188 1.00 92.38 113 ASP A CA 1
ATOM 851 C C . ASP A 1 113 ? -12.066 7.530 15.764 1.00 92.38 113 ASP A C 1
ATOM 853 O O . ASP A 1 113 ? -11.120 6.737 15.686 1.00 92.38 113 ASP A O 1
ATOM 857 N N . ILE A 1 114 ? -13.206 7.221 16.392 1.00 95.38 114 ILE A N 1
ATOM 858 C CA . ILE A 1 114 ? -13.419 5.911 17.013 1.00 95.38 114 ILE A CA 1
ATOM 859 C C . ILE A 1 114 ? -13.591 4.855 15.924 1.00 95.38 114 ILE A C 1
ATOM 861 O O . ILE A 1 114 ? -13.059 3.760 16.072 1.00 95.38 114 ILE A O 1
ATOM 865 N N . ASN A 1 115 ? -14.279 5.172 14.823 1.00 95.06 115 ASN A N 1
ATOM 866 C CA . ASN A 1 115 ? -14.517 4.211 13.747 1.00 95.06 115 ASN A CA 1
ATOM 867 C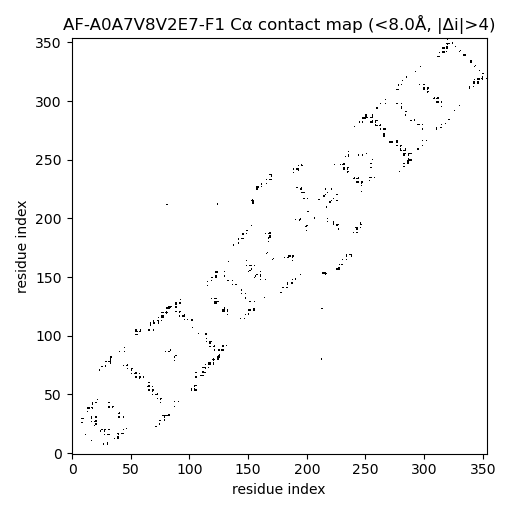 C . ASN A 1 115 ? -13.211 3.810 13.063 1.00 95.06 115 ASN A C 1
ATOM 869 O O . ASN A 1 115 ? -12.975 2.616 12.894 1.00 95.06 115 ASN A O 1
ATOM 873 N N . ALA A 1 116 ? -12.330 4.768 12.767 1.00 93.06 116 ALA A N 1
ATOM 874 C CA . ALA A 1 116 ? -11.006 4.464 12.225 1.00 93.06 116 ALA A CA 1
ATOM 875 C C . ALA A 1 116 ? -10.208 3.538 13.165 1.00 93.06 116 ALA A C 1
ATOM 877 O O . ALA A 1 116 ? -9.575 2.580 12.723 1.00 93.06 116 ALA A O 1
ATOM 878 N N . THR A 1 117 ? -10.302 3.767 14.479 1.00 94.50 117 THR A N 1
ATOM 879 C CA . THR A 1 117 ? -9.619 2.944 15.492 1.00 94.50 117 THR A CA 1
ATOM 880 C C . THR A 1 117 ? -10.227 1.543 15.615 1.00 94.50 117 THR A C 1
ATOM 882 O O . THR A 1 117 ? -9.493 0.566 15.778 1.00 94.50 117 THR A O 1
ATOM 885 N N . VAL A 1 118 ? -11.554 1.415 15.498 1.00 97.00 118 VAL A N 1
ATOM 886 C CA . VAL A 1 118 ? -12.250 0.118 15.436 1.00 97.00 118 VAL A CA 1
ATOM 887 C C . VAL A 1 118 ? -11.820 -0.652 14.188 1.00 97.00 118 VAL A C 1
ATOM 889 O O . VAL A 1 118 ? -11.434 -1.810 14.313 1.00 97.00 118 VAL A O 1
ATOM 892 N N . MET A 1 119 ? -11.812 -0.016 13.011 1.00 95.94 119 MET A N 1
ATOM 893 C CA . MET A 1 119 ? -11.370 -0.643 11.758 1.00 95.94 119 MET A CA 1
ATOM 894 C C . MET A 1 119 ? -9.916 -1.114 11.851 1.00 95.94 119 MET A C 1
ATOM 896 O O . MET A 1 119 ? -9.613 -2.246 11.482 1.00 95.94 119 MET A O 1
ATOM 900 N N . GLN A 1 120 ? -9.022 -0.282 12.396 1.00 93.94 120 GLN A N 1
ATOM 901 C CA . GLN A 1 120 ? -7.623 -0.659 12.596 1.00 93.94 120 GLN A CA 1
ATOM 902 C C . GLN A 1 120 ? -7.485 -1.856 13.542 1.00 93.94 120 GLN A C 1
ATOM 904 O O . GLN A 1 120 ? -6.707 -2.774 13.279 1.00 93.94 120 GLN A O 1
ATOM 909 N N . SER A 1 121 ? -8.251 -1.861 14.633 1.00 94.62 121 SER A N 1
ATOM 910 C CA . SER A 1 121 ? -8.223 -2.951 15.609 1.00 94.62 121 SER A CA 1
ATOM 911 C C . SER A 1 121 ? -8.761 -4.250 15.009 1.00 94.62 121 SER A C 1
ATOM 913 O O . SER A 1 121 ? -8.121 -5.282 15.190 1.00 94.62 121 SER A O 1
ATOM 915 N N . LEU A 1 122 ? -9.850 -4.196 14.228 1.00 96.44 122 LEU A N 1
ATOM 916 C CA . LEU A 1 122 ? -10.376 -5.338 13.468 1.00 96.44 122 LEU A CA 1
ATOM 917 C C . LEU A 1 122 ? -9.322 -5.922 12.524 1.00 96.44 122 LEU A C 1
ATOM 919 O O . LEU A 1 122 ? -9.020 -7.107 12.624 1.00 96.44 122 LEU A O 1
ATOM 923 N N . ALA A 1 123 ? -8.726 -5.088 11.666 1.00 94.69 123 ALA A N 1
ATOM 924 C CA . ALA A 1 123 ? -7.751 -5.533 10.670 1.00 94.69 123 ALA A CA 1
ATOM 925 C C . ALA A 1 123 ? -6.513 -6.190 11.302 1.00 94.69 123 ALA A C 1
ATOM 927 O O . ALA A 1 123 ? -5.969 -7.141 10.756 1.00 94.69 123 ALA A O 1
ATOM 928 N N . SER A 1 124 ? -6.086 -5.709 12.473 1.00 92.88 124 SER A N 1
ATOM 929 C CA . SER A 1 124 ? -4.951 -6.275 13.216 1.00 92.88 124 SER A CA 1
ATOM 930 C C . SER A 1 124 ? -5.301 -7.480 14.106 1.00 92.88 124 SER A C 1
ATOM 932 O O . SER A 1 124 ? -4.396 -8.083 14.686 1.00 92.88 124 SER A O 1
ATOM 934 N N . SER A 1 125 ? -6.586 -7.809 14.282 1.00 93.38 125 SER A N 1
ATOM 935 C CA . SER A 1 125 ? -7.066 -8.868 15.181 1.00 93.38 125 SER A CA 1
ATOM 936 C C . SER A 1 125 ? -7.125 -10.206 14.431 1.00 93.38 125 SER A C 1
ATOM 938 O O . SER A 1 125 ? -6.113 -10.654 13.910 1.00 93.38 125 SER A O 1
ATOM 940 N N . THR A 1 126 ? -8.246 -10.910 14.385 1.00 94.81 126 THR A N 1
ATOM 941 C CA . THR A 1 126 ? -8.352 -12.208 13.702 1.00 94.81 126 THR A CA 1
ATOM 942 C C . THR A 1 126 ? -8.713 -12.060 12.223 1.00 94.81 126 THR A C 1
ATOM 944 O O . THR A 1 126 ? -9.220 -11.021 11.802 1.00 94.81 126 THR A O 1
ATOM 947 N N . ASP A 1 127 ? -8.535 -13.125 11.436 1.00 94.94 127 ASP A N 1
ATOM 948 C CA . ASP A 1 127 ? -9.006 -13.142 10.045 1.00 94.94 127 ASP A CA 1
ATOM 949 C C . ASP A 1 127 ? -10.504 -12.886 9.932 1.00 94.94 127 ASP A C 1
ATOM 951 O O . ASP A 1 127 ? -10.916 -12.103 9.087 1.00 94.94 127 ASP A O 1
ATOM 955 N N . VAL A 1 128 ? -11.298 -13.456 10.842 1.00 96.44 128 VAL A N 1
ATOM 956 C CA . VAL A 1 128 ? -12.751 -13.240 10.899 1.00 96.44 128 VAL A CA 1
ATOM 957 C C . VAL A 1 128 ? -13.088 -11.762 11.130 1.00 96.44 128 VAL A C 1
ATOM 959 O O . VAL A 1 128 ? -14.039 -11.241 10.553 1.00 96.44 128 VAL A O 1
ATOM 962 N N . ALA A 1 129 ? -12.316 -11.070 11.973 1.00 95.81 129 ALA A N 1
ATOM 963 C CA . ALA A 1 129 ? -12.484 -9.640 12.208 1.00 95.81 129 ALA A CA 1
ATOM 964 C C . ALA A 1 129 ? -12.119 -8.803 10.971 1.00 95.81 129 ALA A C 1
ATOM 966 O O . ALA A 1 129 ? -12.843 -7.865 10.628 1.00 95.81 129 ALA A O 1
ATOM 967 N N . ALA A 1 130 ? -11.022 -9.145 10.292 1.00 96.25 130 ALA A N 1
ATOM 968 C CA . ALA A 1 130 ? -10.623 -8.499 9.046 1.00 96.25 130 ALA A CA 1
ATOM 969 C C . ALA A 1 130 ? -11.636 -8.758 7.913 1.00 96.25 130 ALA A C 1
ATOM 971 O O . ALA A 1 130 ? -11.988 -7.833 7.186 1.00 96.25 130 ALA A O 1
ATOM 972 N N . ASP A 1 131 ? -12.176 -9.972 7.805 1.00 97.50 131 ASP A N 1
ATOM 973 C CA . ASP A 1 131 ? -13.192 -10.324 6.806 1.00 97.50 131 ASP A CA 1
ATOM 974 C C . ASP A 1 131 ? -14.468 -9.508 7.012 1.00 97.50 131 ASP A C 1
ATOM 976 O O . ASP A 1 131 ? -14.968 -8.894 6.072 1.00 97.50 131 ASP A O 1
ATOM 980 N N . ALA A 1 132 ? -14.928 -9.369 8.260 1.00 97.19 132 ALA A N 1
ATOM 981 C CA . ALA A 1 132 ? -16.090 -8.539 8.574 1.00 97.19 132 ALA A CA 1
ATOM 982 C C . ALA A 1 132 ? -15.907 -7.067 8.155 1.00 97.19 132 ALA A C 1
ATOM 984 O O . ALA A 1 132 ? -16.873 -6.411 7.754 1.00 97.19 132 ALA A O 1
ATOM 985 N N . LEU A 1 133 ? -14.679 -6.538 8.226 1.00 96.62 133 LEU A N 1
ATOM 986 C CA . LEU A 1 133 ? -14.350 -5.209 7.709 1.00 96.62 133 LEU A CA 1
ATOM 987 C C . LEU A 1 133 ? -14.502 -5.158 6.180 1.00 96.62 133 LEU A C 1
ATOM 989 O O . LEU A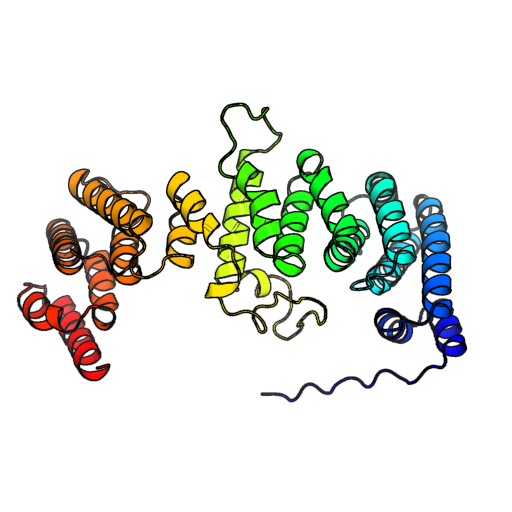 1 133 ? -15.104 -4.218 5.652 1.00 96.62 133 LEU A O 1
ATOM 993 N N . PHE A 1 134 ? -13.963 -6.150 5.471 1.00 96.62 134 PHE A N 1
ATOM 994 C CA . PHE A 1 134 ? -13.941 -6.180 4.007 1.00 96.62 134 PHE A CA 1
ATOM 995 C C . PHE A 1 134 ? -15.293 -6.543 3.373 1.00 96.62 134 PHE A C 1
ATOM 997 O O . PHE A 1 134 ? -15.627 -6.036 2.301 1.00 96.62 134 PHE A O 1
ATOM 1004 N N . ASP A 1 135 ? -16.150 -7.275 4.080 1.00 96.75 135 ASP A N 1
ATOM 1005 C CA . ASP A 1 135 ? -17.533 -7.547 3.666 1.00 96.75 135 ASP A CA 1
ATOM 1006 C C . ASP A 1 135 ? -18.374 -6.264 3.516 1.00 96.75 135 ASP A C 1
ATOM 1008 O O . ASP A 1 135 ? -19.442 -6.261 2.898 1.00 96.75 135 ASP A O 1
ATOM 1012 N N . LYS A 1 136 ? -17.901 -5.138 4.067 1.00 95.69 136 LYS A N 1
ATOM 1013 C CA . LYS A 1 136 ? -18.571 -3.830 4.022 1.00 95.69 136 LYS A CA 1
ATOM 1014 C C . LYS A 1 136 ? -18.017 -2.862 2.978 1.00 95.69 136 LYS A C 1
ATOM 1016 O O . LYS A 1 136 ? -18.517 -1.738 2.885 1.00 95.69 136 LYS A O 1
ATOM 1021 N N . LEU A 1 137 ? -17.064 -3.277 2.139 1.00 95.06 137 LEU A N 1
ATOM 1022 C CA . LEU A 1 137 ? -16.416 -2.403 1.146 1.00 95.06 137 LEU A CA 1
ATOM 1023 C C . LEU A 1 137 ? -17.397 -1.706 0.190 1.00 95.06 137 LEU A C 1
ATOM 1025 O O . LEU A 1 137 ? -17.156 -0.565 -0.226 1.00 95.06 137 LEU A O 1
ATOM 1029 N N . GLU A 1 138 ? -18.512 -2.353 -0.160 1.00 93.38 138 GLU A N 1
ATOM 1030 C CA . GLU A 1 138 ? -19.542 -1.745 -1.012 1.00 93.38 138 GLU A CA 1
ATOM 1031 C C . GLU A 1 138 ? -20.293 -0.600 -0.319 1.00 93.38 138 GLU A C 1
ATOM 1033 O O . GLU A 1 138 ? -20.623 0.396 -0.968 1.00 93.38 138 GLU A O 1
ATOM 1038 N N . GLU A 1 139 ? -20.496 -0.698 0.996 1.00 93.38 139 GLU A N 1
ATOM 1039 C CA . GLU A 1 139 ? -21.201 0.297 1.812 1.00 93.38 139 GLU A CA 1
ATOM 1040 C C . GLU A 1 139 ? -20.329 1.526 2.121 1.00 93.38 139 GLU A C 1
ATOM 1042 O O . GLU A 1 139 ? -20.850 2.610 2.400 1.00 93.38 139 GLU A O 1
ATOM 1047 N N . PHE A 1 140 ? -19.005 1.375 2.064 1.00 93.88 140 PHE A N 1
ATOM 1048 C CA . PHE A 1 140 ? -18.058 2.432 2.405 1.00 93.88 140 PHE A CA 1
ATOM 1049 C C . PHE A 1 140 ? -18.121 3.629 1.455 1.00 93.88 140 PHE A C 1
ATOM 1051 O O . PHE A 1 140 ? -18.260 3.496 0.231 1.00 93.88 140 PHE A O 1
ATOM 1058 N N . ASN A 1 141 ? -17.960 4.820 2.037 1.00 92.00 141 ASN A N 1
ATOM 1059 C CA . ASN A 1 141 ? -17.601 6.020 1.286 1.00 92.00 141 ASN A CA 1
ATOM 1060 C C . ASN A 1 141 ? -16.134 5.920 0.804 1.00 92.00 141 ASN A C 1
ATOM 1062 O O . ASN A 1 141 ? -15.505 4.870 0.931 1.00 92.00 141 ASN A O 1
ATOM 1066 N N . LEU A 1 142 ? -15.602 6.975 0.182 1.00 92.31 142 LEU A N 1
ATOM 1067 C CA . LEU A 1 142 ? -14.228 6.940 -0.331 1.00 92.31 142 LEU A CA 1
ATOM 1068 C C . LEU A 1 142 ? -13.178 6.879 0.783 1.00 92.31 142 LEU A C 1
ATOM 1070 O O . LEU A 1 142 ? -12.242 6.097 0.658 1.00 92.31 142 LEU A O 1
ATOM 1074 N N . ASP A 1 143 ? -13.364 7.625 1.870 1.00 90.69 143 ASP A N 1
ATOM 1075 C CA . ASP A 1 143 ? -12.408 7.679 2.980 1.00 90.69 143 ASP A CA 1
ATOM 1076 C C . ASP A 1 143 ? -12.352 6.337 3.726 1.00 90.69 143 ASP A C 1
ATOM 1078 O O . ASP A 1 143 ? -11.274 5.787 3.940 1.00 90.69 143 ASP A O 1
ATOM 1082 N N . ASP A 1 144 ? -13.509 5.754 4.052 1.00 91.88 144 ASP A N 1
ATOM 1083 C CA . ASP A 1 144 ? -13.595 4.445 4.713 1.00 91.88 144 ASP A CA 1
ATOM 1084 C C . ASP A 1 144 ? -13.006 3.334 3.825 1.00 91.88 144 ASP A C 1
ATOM 1086 O O . ASP A 1 144 ? -12.339 2.421 4.308 1.00 91.88 144 ASP A O 1
ATOM 1090 N N . PHE A 1 145 ? -13.216 3.416 2.507 1.00 95.69 145 PHE A N 1
ATOM 1091 C CA . PHE A 1 145 ? -12.656 2.463 1.547 1.00 95.69 145 PHE A CA 1
ATOM 1092 C C . PHE A 1 145 ? -11.132 2.594 1.428 1.00 95.69 145 PHE A C 1
ATOM 1094 O O . PHE A 1 145 ? -10.425 1.586 1.445 1.00 95.69 145 PHE A O 1
ATOM 1101 N N . PHE A 1 146 ? -10.623 3.827 1.369 1.00 93.56 146 PHE A N 1
ATOM 1102 C CA . PHE A 1 146 ? -9.190 4.120 1.401 1.00 93.56 146 PHE A CA 1
ATOM 1103 C C . PHE A 1 146 ? -8.535 3.559 2.673 1.00 93.56 146 PHE A C 1
ATOM 1105 O O . PHE A 1 146 ? -7.499 2.890 2.605 1.00 93.56 146 PHE A O 1
ATOM 1112 N N . TRP A 1 147 ? -9.168 3.762 3.833 1.00 92.12 147 TRP A N 1
ATOM 1113 C CA . TRP A 1 147 ? -8.704 3.196 5.099 1.00 92.12 147 TRP A CA 1
ATOM 1114 C C . TRP A 1 147 ? -8.737 1.671 5.102 1.00 92.12 147 TRP A C 1
ATOM 1116 O O . TRP A 1 147 ? -7.776 1.056 5.554 1.00 92.12 147 TRP A O 1
ATOM 1126 N N . ALA A 1 148 ? -9.787 1.047 4.567 1.00 95.75 148 ALA A N 1
ATOM 1127 C CA . ALA A 1 148 ? -9.875 -0.409 4.501 1.00 95.75 148 ALA A CA 1
ATOM 1128 C C . ALA A 1 148 ? -8.717 -1.027 3.696 1.00 95.75 148 ALA A C 1
ATOM 1130 O O . ALA A 1 148 ? -8.092 -1.971 4.173 1.00 95.75 148 ALA A O 1
ATOM 1131 N N . ILE A 1 149 ? -8.368 -0.466 2.531 1.00 96.38 149 ILE A N 1
ATOM 1132 C CA . ILE A 1 149 ? -7.210 -0.933 1.744 1.00 96.38 149 ILE A CA 1
ATOM 1133 C C . ILE A 1 149 ? -5.907 -0.710 2.507 1.00 96.38 149 ILE A C 1
ATOM 1135 O O . ILE A 1 149 ? -5.089 -1.622 2.604 1.00 96.38 149 ILE A O 1
ATOM 1139 N N . THR A 1 150 ? -5.724 0.485 3.078 1.00 93.44 150 THR A N 1
ATOM 1140 C CA . THR A 1 150 ? -4.524 0.824 3.861 1.00 93.44 150 THR A CA 1
ATOM 1141 C C . THR A 1 150 ? -4.313 -0.175 4.998 1.00 93.44 150 THR A C 1
ATOM 1143 O O . THR A 1 150 ? -3.201 -0.637 5.227 1.00 93.44 150 THR A O 1
ATOM 1146 N N . LEU A 1 151 ? -5.382 -0.540 5.705 1.00 93.44 151 LEU A N 1
ATOM 1147 C CA . LEU A 1 151 ? -5.333 -1.516 6.788 1.00 93.44 151 LEU A CA 1
ATOM 1148 C C . LEU A 1 151 ? -5.092 -2.941 6.279 1.00 93.44 151 LEU A C 1
ATOM 1150 O O . LEU A 1 151 ? -4.317 -3.666 6.897 1.00 93.44 151 LEU A O 1
ATOM 1154 N N . GLY A 1 152 ? -5.688 -3.322 5.146 1.00 95.50 152 GLY A N 1
ATOM 1155 C CA . GLY A 1 152 ? -5.414 -4.602 4.494 1.00 95.50 152 GLY A CA 1
ATOM 1156 C C . GLY A 1 152 ? -3.937 -4.759 4.136 1.00 95.50 152 GLY A C 1
ATOM 1157 O O . GLY A 1 152 ? -3.319 -5.741 4.527 1.00 95.50 152 GLY A O 1
ATOM 1158 N N . LEU A 1 153 ? -3.342 -3.754 3.488 1.00 94.25 153 LEU A N 1
ATOM 1159 C CA . LEU A 1 153 ? -1.918 -3.756 3.126 1.00 94.25 153 LEU A CA 1
ATOM 1160 C C . LEU A 1 153 ? -0.994 -3.891 4.347 1.00 94.25 153 LEU A C 1
ATOM 1162 O O . LEU A 1 153 ? 0.059 -4.515 4.260 1.00 94.25 153 LEU A O 1
ATOM 1166 N N . ARG A 1 154 ? -1.389 -3.336 5.498 1.00 90.62 154 ARG A N 1
ATOM 1167 C CA . ARG A 1 154 ? -0.575 -3.337 6.725 1.00 90.62 154 ARG A CA 1
ATOM 1168 C C . ARG A 1 154 ? -0.718 -4.602 7.571 1.00 90.62 154 ARG A C 1
ATOM 1170 O O . ARG A 1 154 ? 0.239 -5.013 8.214 1.00 90.62 154 ARG A O 1
ATOM 1177 N N . PHE A 1 155 ? -1.907 -5.194 7.625 1.00 92.19 155 PHE A N 1
ATOM 1178 C CA . PHE A 1 155 ? -2.206 -6.231 8.620 1.00 92.19 155 PHE A CA 1
ATOM 1179 C C . PHE A 1 155 ? -2.646 -7.574 8.037 1.00 92.19 155 PHE A C 1
ATOM 1181 O O . PHE A 1 155 ? -2.728 -8.543 8.788 1.00 92.19 155 PHE A O 1
ATOM 1188 N N . CYS A 1 156 ? -2.937 -7.657 6.739 1.00 94.44 156 CYS A N 1
ATOM 1189 C CA . CYS A 1 156 ? -3.340 -8.900 6.084 1.00 94.44 156 CYS A CA 1
ATOM 1190 C C . CYS A 1 156 ? -2.213 -9.476 5.222 1.00 94.44 156 CYS A C 1
ATOM 1192 O O . CYS A 1 156 ? -1.300 -8.768 4.799 1.00 94.44 156 CYS A O 1
ATOM 1194 N N . GLU A 1 157 ? -2.309 -10.768 4.921 1.00 94.56 157 GLU A N 1
ATOM 1195 C CA . GLU A 1 157 ? -1.456 -11.404 3.918 1.00 94.56 157 GLU A CA 1
ATOM 1196 C C . GLU A 1 157 ? -1.707 -10.793 2.530 1.00 94.56 157 GLU A C 1
ATOM 1198 O O . GLU A 1 157 ? -2.837 -10.426 2.181 1.00 94.56 157 GLU A O 1
ATOM 1203 N N . LYS A 1 158 ? -0.652 -10.681 1.717 1.00 96.19 158 LYS A N 1
ATOM 1204 C CA . LYS A 1 158 ? -0.712 -10.030 0.399 1.00 96.19 158 LYS A CA 1
ATOM 1205 C C . LYS A 1 158 ? -1.691 -10.722 -0.555 1.00 96.19 158 LYS A C 1
ATOM 1207 O O . LYS A 1 158 ? -2.352 -10.045 -1.344 1.00 96.19 158 LYS A O 1
ATOM 1212 N N . GLU A 1 159 ? -1.839 -12.039 -0.433 1.00 97.00 159 GLU A N 1
ATOM 1213 C CA . GLU A 1 159 ? -2.782 -12.861 -1.189 1.00 97.00 159 GLU A CA 1
ATOM 1214 C C . GLU A 1 159 ? -4.227 -12.466 -0.866 1.00 97.00 159 GLU A C 1
ATOM 1216 O O . GLU A 1 159 ? -5.028 -12.244 -1.774 1.00 97.00 159 GLU A O 1
ATOM 1221 N N . LYS A 1 160 ? -4.540 -12.273 0.421 1.00 96.69 160 LYS A N 1
ATOM 1222 C CA . LYS A 1 160 ? -5.859 -11.824 0.885 1.00 96.69 160 LYS A CA 1
ATOM 1223 C C . LYS A 1 160 ? -6.181 -10.418 0.392 1.00 96.69 160 LYS A C 1
ATOM 1225 O O . LYS A 1 160 ? -7.305 -10.159 -0.041 1.00 96.69 160 LYS A O 1
ATOM 1230 N N . VAL A 1 161 ? -5.200 -9.513 0.409 1.00 97.56 161 VAL A N 1
ATOM 1231 C CA . VAL A 1 161 ? -5.358 -8.163 -0.159 1.00 97.56 161 VAL A CA 1
ATOM 1232 C C . VAL A 1 161 ? -5.663 -8.249 -1.655 1.00 97.56 161 VAL A C 1
ATOM 1234 O O . VAL A 1 161 ? -6.583 -7.582 -2.131 1.00 97.56 161 VAL A O 1
ATOM 1237 N N . PHE A 1 162 ? -4.947 -9.093 -2.402 1.00 98.00 162 PHE A N 1
ATOM 1238 C CA . PHE A 1 162 ? -5.249 -9.321 -3.813 1.00 98.00 162 PHE A CA 1
ATOM 1239 C C . PHE A 1 162 ? -6.682 -9.831 -4.003 1.00 98.00 162 PHE A C 1
ATOM 1241 O O . PHE A 1 162 ? -7.467 -9.197 -4.712 1.00 98.00 162 PHE A O 1
ATOM 1248 N N . ASP A 1 163 ? -7.054 -10.922 -3.333 1.00 97.00 163 ASP A N 1
ATOM 1249 C CA . ASP A 1 163 ? -8.363 -11.567 -3.495 1.00 97.00 163 ASP A CA 1
ATOM 1250 C C . ASP A 1 163 ? -9.520 -10.617 -3.134 1.00 97.00 163 ASP A C 1
ATOM 1252 O O . ASP A 1 163 ? -10.554 -10.610 -3.804 1.00 97.00 163 ASP A O 1
ATOM 1256 N N . THR A 1 164 ? -9.303 -9.732 -2.158 1.00 96.88 164 THR A N 1
ATOM 1257 C CA . THR A 1 164 ? -10.278 -8.726 -1.715 1.00 96.88 164 THR A CA 1
ATOM 1258 C C . THR A 1 164 ? -10.423 -7.559 -2.699 1.00 96.88 164 THR A C 1
ATOM 1260 O O . THR A 1 164 ? -11.538 -7.103 -2.973 1.00 96.88 164 THR A O 1
ATOM 1263 N N . PHE A 1 165 ? -9.311 -7.038 -3.234 1.00 97.19 165 PHE A N 1
ATOM 1264 C CA . PHE A 1 165 ? -9.309 -5.737 -3.914 1.00 97.19 165 PHE A CA 1
ATOM 1265 C C . PHE A 1 165 ? -9.167 -5.788 -5.441 1.00 97.19 165 PHE A C 1
ATOM 1267 O O . PHE A 1 165 ? -9.565 -4.823 -6.096 1.00 97.19 165 PHE A O 1
ATOM 1274 N N . HIS A 1 166 ? -8.680 -6.878 -6.049 1.00 96.06 166 HIS A N 1
ATOM 1275 C CA . HIS A 1 166 ? -8.444 -6.921 -7.506 1.00 96.06 166 HIS A CA 1
ATOM 1276 C C . HIS A 1 166 ? -9.719 -6.650 -8.328 1.00 96.06 166 HIS A C 1
ATOM 1278 O O . HIS A 1 166 ? -9.697 -5.882 -9.291 1.00 96.06 166 HIS A O 1
ATOM 1284 N N . ASN A 1 167 ? -10.862 -7.180 -7.877 1.00 93.56 167 ASN A N 1
ATOM 1285 C CA . ASN A 1 167 ? -12.174 -7.000 -8.509 1.00 93.56 167 ASN A CA 1
ATOM 1286 C C . ASN A 1 167 ? -12.712 -5.559 -8.451 1.00 93.56 167 ASN A C 1
ATOM 1288 O O . ASN A 1 167 ? -13.767 -5.266 -9.021 1.00 93.56 167 ASN A O 1
ATOM 1292 N N . TRP A 1 168 ? -12.054 -4.650 -7.730 1.00 94.38 168 TRP A N 1
ATOM 1293 C CA . TRP A 1 168 ? -12.360 -3.219 -7.781 1.00 94.38 168 TRP A CA 1
ATOM 1294 C C . TRP A 1 168 ? -11.641 -2.508 -8.925 1.00 94.38 168 TRP A C 1
ATOM 1296 O O . TRP A 1 168 ? -12.139 -1.488 -9.392 1.00 94.38 168 TRP A O 1
ATOM 1306 N N . VAL A 1 169 ? -10.514 -3.052 -9.383 1.00 94.12 169 VAL A N 1
ATOM 1307 C CA . VAL A 1 169 ? -9.672 -2.482 -10.441 1.00 94.12 169 VAL A CA 1
ATOM 1308 C C . VAL A 1 169 ? -10.070 -3.026 -11.809 1.00 94.12 169 VAL A C 1
ATOM 1310 O O . VAL A 1 169 ? -10.332 -2.247 -12.724 1.00 94.12 169 VAL A O 1
ATOM 1313 N N . ALA A 1 170 ? -10.166 -4.350 -11.924 1.00 90.56 170 ALA A N 1
ATOM 1314 C CA . ALA A 1 170 ? -10.552 -5.059 -13.141 1.00 90.56 170 ALA A CA 1
ATOM 1315 C C . ALA A 1 170 ? -11.814 -5.896 -12.860 1.00 90.56 170 ALA A C 1
ATOM 1317 O O . ALA A 1 170 ? -11.729 -7.102 -12.633 1.00 90.56 170 ALA A O 1
ATOM 1318 N N . PRO A 1 171 ? -13.000 -5.262 -12.764 1.00 83.25 171 PRO A N 1
ATOM 1319 C CA . PRO A 1 171 ? -14.231 -5.980 -12.458 1.00 83.25 171 PRO A CA 1
ATOM 1320 C C . PRO A 1 171 ? -14.629 -6.908 -13.610 1.00 83.25 171 PRO A C 1
ATOM 1322 O O . PRO A 1 171 ? -14.562 -6.524 -14.779 1.00 83.25 171 PRO A O 1
ATOM 1325 N N . ALA A 1 172 ? -15.146 -8.094 -13.281 1.00 82.88 172 ALA A N 1
ATOM 1326 C CA . ALA A 1 172 ? -15.737 -8.984 -14.277 1.00 82.88 172 ALA A CA 1
ATOM 1327 C C . ALA A 1 172 ? -16.905 -8.292 -15.020 1.00 82.88 172 ALA A C 1
ATOM 1329 O O . ALA A 1 172 ? -17.625 -7.502 -14.395 1.00 82.88 172 ALA A O 1
ATOM 1330 N N . PRO A 1 173 ? -17.166 -8.614 -16.305 1.00 79.31 173 PRO A N 1
ATOM 1331 C CA . PRO A 1 173 ? -18.204 -7.962 -17.116 1.00 79.31 173 PRO A CA 1
ATOM 1332 C C . PRO A 1 173 ? -19.613 -7.984 -16.506 1.00 79.31 173 PRO A C 1
ATOM 1334 O O . PRO A 1 173 ? -20.418 -7.093 -16.767 1.00 79.31 173 PRO A O 1
ATOM 1337 N N . GLU A 1 174 ? -19.904 -8.991 -15.683 1.00 80.81 174 GLU A N 1
ATOM 1338 C CA . GLU A 1 174 ? -21.203 -9.191 -15.030 1.00 80.81 174 GLU A CA 1
ATOM 1339 C C . GLU A 1 174 ? -21.342 -8.435 -13.696 1.00 80.81 174 GLU A C 1
ATOM 1341 O O . GLU A 1 174 ? -22.397 -8.473 -13.062 1.00 80.81 174 GLU A O 1
ATOM 1346 N N . THR A 1 175 ? -20.298 -7.726 -13.254 1.00 81.44 175 THR A N 1
ATOM 1347 C CA . THR A 1 175 ? -20.304 -7.034 -11.960 1.00 81.44 175 THR A CA 1
ATOM 1348 C C . THR A 1 175 ? -21.316 -5.881 -11.973 1.00 81.44 175 THR A C 1
ATOM 1350 O O . THR A 1 175 ? -21.255 -5.013 -12.853 1.00 81.44 175 THR A O 1
ATOM 1353 N N . PRO A 1 176 ? -22.228 -5.798 -10.984 1.00 81.69 176 PRO A N 1
ATOM 1354 C CA . PRO A 1 176 ? -23.152 -4.679 -10.864 1.00 81.69 176 PRO A CA 1
ATOM 1355 C C . PRO A 1 176 ? -22.432 -3.326 -10.801 1.00 81.69 176 PRO A C 1
ATOM 1357 O O . PRO A 1 176 ? -21.317 -3.202 -10.291 1.00 81.69 176 PRO A O 1
ATOM 1360 N N . LYS A 1 177 ? -23.098 -2.264 -11.271 1.00 84.25 177 LYS A N 1
ATOM 1361 C CA . LYS A 1 177 ? -22.553 -0.902 -11.177 1.00 84.25 177 LYS A CA 1
ATOM 1362 C C . LYS A 1 177 ? -22.381 -0.498 -9.712 1.00 84.25 177 LYS A C 1
ATOM 1364 O O . LYS A 1 177 ? -23.365 -0.275 -9.010 1.00 84.25 177 LYS A O 1
ATOM 1369 N N . ARG A 1 178 ? -21.131 -0.326 -9.279 1.00 87.44 178 ARG A N 1
ATOM 1370 C CA . ARG A 1 178 ? -20.796 0.126 -7.923 1.00 87.44 178 ARG A CA 1
ATOM 1371 C C . ARG A 1 178 ? -20.769 1.652 -7.819 1.00 87.44 178 ARG A C 1
ATOM 1373 O O . ARG A 1 178 ? -20.350 2.363 -8.738 1.00 87.44 178 ARG A O 1
ATOM 1380 N N . LYS A 1 179 ? -21.176 2.179 -6.663 1.00 86.62 179 LYS A N 1
ATOM 1381 C CA . LYS A 1 179 ? -21.080 3.614 -6.360 1.00 86.62 179 LYS A CA 1
ATOM 1382 C C . LYS A 1 179 ? -19.609 4.026 -6.257 1.00 86.62 179 LYS A C 1
ATOM 1384 O O . LYS A 1 179 ? -18.824 3.349 -5.602 1.00 86.62 179 LYS A O 1
ATOM 1389 N N . HIS A 1 180 ? -19.246 5.143 -6.889 1.00 88.56 180 HIS A N 1
ATOM 1390 C CA . HIS A 1 180 ? -17.866 5.647 -6.936 1.00 88.56 180 HIS A CA 1
ATOM 1391 C C . HIS A 1 180 ? -16.827 4.623 -7.442 1.00 88.56 180 HIS A C 1
ATOM 1393 O O . HIS A 1 180 ? -15.656 4.742 -7.097 1.00 88.56 180 HIS A O 1
ATOM 1399 N N . ALA A 1 181 ? -17.232 3.649 -8.272 1.00 90.19 181 ALA A N 1
ATOM 1400 C CA . ALA A 1 181 ? -16.369 2.550 -8.722 1.00 90.19 181 ALA A CA 1
ATOM 1401 C C . ALA A 1 181 ? -15.007 3.025 -9.247 1.00 90.19 181 ALA A C 1
ATOM 1403 O O . ALA A 1 181 ? -13.979 2.518 -8.823 1.00 90.19 181 ALA A O 1
ATOM 1404 N N . LYS A 1 182 ? -15.005 4.053 -10.106 1.00 91.62 182 LYS A N 1
ATOM 1405 C CA . LYS A 1 182 ? -13.778 4.618 -10.675 1.00 91.62 182 LYS A CA 1
ATOM 1406 C C . LYS A 1 182 ? -12.832 5.174 -9.605 1.00 91.62 182 LYS A C 1
ATOM 1408 O O . LYS A 1 182 ? -11.665 4.822 -9.603 1.00 91.62 182 LYS A O 1
ATOM 1413 N N . ALA A 1 183 ? -13.340 6.007 -8.697 1.00 93.81 183 ALA A N 1
ATOM 1414 C CA . ALA A 1 183 ? -12.518 6.604 -7.646 1.00 93.81 183 ALA A CA 1
ATOM 1415 C C . ALA A 1 183 ? -11.978 5.536 -6.679 1.00 93.81 183 ALA A C 1
ATOM 1417 O O . ALA A 1 183 ? -10.820 5.593 -6.295 1.00 93.81 183 ALA A O 1
ATOM 1418 N N . LYS A 1 184 ? -12.784 4.516 -6.352 1.00 95.25 184 LYS A N 1
ATOM 1419 C CA . LYS A 1 184 ? -12.333 3.362 -5.561 1.00 95.25 184 LYS A CA 1
ATOM 1420 C C . LYS 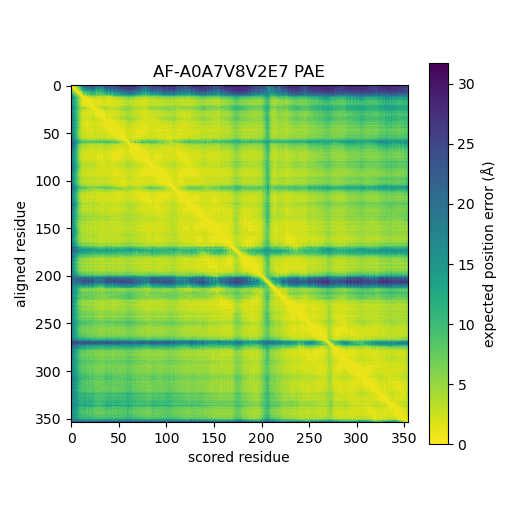A 1 184 ? -11.240 2.560 -6.282 1.00 95.25 184 LYS A C 1
ATOM 1422 O O . LYS A 1 184 ? -10.240 2.219 -5.663 1.00 95.25 184 LYS A O 1
ATOM 1427 N N . ALA A 1 185 ? -11.391 2.304 -7.582 1.00 94.44 185 ALA A N 1
ATOM 1428 C CA . ALA A 1 185 ? -10.368 1.643 -8.396 1.00 94.44 185 ALA A CA 1
ATOM 1429 C C . ALA A 1 185 ? -9.053 2.441 -8.427 1.00 94.44 185 ALA A C 1
ATOM 1431 O O . ALA A 1 185 ? -7.978 1.873 -8.252 1.00 94.44 185 ALA A O 1
ATOM 1432 N N . GLU A 1 186 ? -9.143 3.762 -8.601 1.00 92.62 186 GLU A N 1
ATOM 1433 C CA . GLU A 1 186 ? -7.993 4.671 -8.555 1.00 92.62 186 GLU A CA 1
ATOM 1434 C C . GLU A 1 186 ? -7.305 4.624 -7.181 1.00 92.62 186 GLU A C 1
ATOM 1436 O O . GLU A 1 186 ? -6.087 4.473 -7.137 1.00 92.62 186 GLU A O 1
ATOM 1441 N N . SER A 1 187 ? -8.065 4.628 -6.076 1.00 94.12 187 SER A N 1
ATOM 1442 C CA . SER A 1 187 ? -7.510 4.489 -4.721 1.00 94.12 187 SER A CA 1
ATOM 1443 C C . SER A 1 187 ? -6.782 3.165 -4.498 1.00 94.12 187 SER A C 1
ATOM 1445 O O . SER A 1 187 ? -5.742 3.167 -3.846 1.00 94.12 187 SER A O 1
ATOM 1447 N N . VAL A 1 188 ? -7.284 2.041 -5.033 1.00 96.44 188 VAL A N 1
ATOM 1448 C CA . VAL A 1 188 ? -6.562 0.756 -4.962 1.00 96.44 188 VAL A CA 1
ATOM 1449 C C . VAL A 1 188 ? -5.201 0.896 -5.634 1.00 96.44 188 VAL A C 1
ATOM 1451 O O . VAL A 1 188 ? -4.180 0.604 -5.022 1.00 96.44 188 VAL A O 1
ATOM 1454 N N . MET A 1 189 ? -5.174 1.385 -6.873 1.00 94.69 189 MET A N 1
ATOM 1455 C CA . MET A 1 189 ? -3.935 1.465 -7.643 1.00 94.69 189 MET A CA 1
ATOM 1456 C C . MET A 1 189 ? -2.923 2.444 -7.045 1.00 94.69 189 MET A C 1
ATOM 1458 O O . MET A 1 189 ? -1.732 2.142 -7.011 1.00 94.69 189 MET A O 1
ATOM 1462 N N . GLU A 1 190 ? -3.392 3.592 -6.560 1.00 92.00 190 GLU A N 1
ATOM 1463 C CA . GLU A 1 190 ? -2.559 4.577 -5.871 1.00 92.00 190 GLU A CA 1
ATOM 1464 C C . GLU A 1 190 ? -1.952 3.989 -4.592 1.00 92.00 190 GLU A C 1
ATOM 1466 O O . GLU A 1 190 ? -0.742 4.061 -4.394 1.00 92.00 190 GLU A O 1
ATOM 1471 N N . LEU A 1 191 ? -2.761 3.344 -3.746 1.00 93.69 191 LEU A N 1
ATOM 1472 C CA . LEU A 1 191 ? -2.281 2.763 -2.492 1.00 93.69 191 LEU A CA 1
ATOM 1473 C C . LEU A 1 191 ? -1.298 1.611 -2.708 1.00 93.69 191 LEU A C 1
ATOM 1475 O O . LEU A 1 191 ? -0.336 1.501 -1.949 1.00 93.69 191 LEU A O 1
ATOM 1479 N N . LEU A 1 192 ? -1.497 0.787 -3.740 1.00 95.31 192 LEU A N 1
ATOM 1480 C CA . LEU A 1 192 ? -0.542 -0.261 -4.104 1.00 95.31 192 LEU A CA 1
ATOM 1481 C C . LEU A 1 192 ? 0.817 0.334 -4.489 1.00 95.31 192 LEU A C 1
ATOM 1483 O O . LEU A 1 192 ? 1.841 -0.137 -3.999 1.00 95.31 192 LEU A O 1
ATOM 1487 N N . ASP A 1 193 ? 0.843 1.392 -5.305 1.00 91.06 193 ASP A N 1
ATOM 1488 C CA . ASP A 1 193 ? 2.094 2.052 -5.698 1.00 91.06 193 ASP A CA 1
ATOM 1489 C C . ASP A 1 193 ? 2.781 2.752 -4.511 1.00 91.06 193 ASP A C 1
ATOM 1491 O O . ASP A 1 193 ? 3.987 2.595 -4.291 1.00 91.06 193 ASP A O 1
ATOM 1495 N N . LEU A 1 194 ? 2.013 3.452 -3.669 1.00 89.56 194 LEU A N 1
ATOM 1496 C CA . LEU A 1 194 ? 2.527 4.075 -2.445 1.00 89.56 194 LEU A CA 1
ATOM 1497 C C . LEU A 1 194 ? 3.095 3.037 -1.469 1.00 89.56 194 LEU A C 1
ATOM 1499 O O . LEU A 1 194 ? 4.124 3.276 -0.836 1.00 89.56 194 LEU A O 1
ATOM 1503 N N . TYR A 1 195 ? 2.447 1.882 -1.332 1.00 90.94 195 TYR A N 1
ATOM 1504 C CA . TYR A 1 195 ? 2.911 0.811 -0.456 1.00 90.94 195 TYR A CA 1
ATOM 1505 C C . TYR A 1 195 ? 4.174 0.133 -1.006 1.00 90.94 195 TYR A C 1
ATOM 1507 O O . TYR A 1 195 ? 5.172 -0.025 -0.292 1.00 90.94 195 TYR A O 1
ATOM 1515 N N . GLN A 1 196 ? 4.180 -0.172 -2.304 1.00 90.75 196 GLN A N 1
ATOM 1516 C CA . GLN A 1 196 ? 5.316 -0.775 -2.998 1.00 90.75 196 GLN A CA 1
ATOM 1517 C C . GLN A 1 196 ? 6.561 0.121 -2.939 1.00 90.75 196 GLN A C 1
ATOM 1519 O O . GLN A 1 196 ? 7.654 -0.349 -2.624 1.00 90.75 196 GLN A O 1
ATOM 1524 N N . SER A 1 197 ? 6.395 1.428 -3.156 1.00 85.69 197 SER A N 1
ATOM 1525 C CA . SER A 1 197 ? 7.473 2.424 -3.061 1.00 85.69 197 SER A CA 1
ATOM 1526 C C . SER A 1 197 ? 7.880 2.764 -1.622 1.00 85.69 197 SER A C 1
ATOM 1528 O O . SER A 1 197 ? 8.924 3.376 -1.403 1.00 85.69 197 SER A O 1
ATOM 1530 N N . GLY A 1 198 ? 7.078 2.375 -0.626 1.00 84.25 198 GLY A N 1
ATOM 1531 C CA . GLY A 1 198 ? 7.292 2.717 0.782 1.00 84.25 198 GLY A CA 1
ATOM 1532 C C . GLY A 1 198 ? 6.781 4.097 1.193 1.00 84.25 198 GLY A C 1
ATOM 1533 O O . GLY A 1 198 ? 6.796 4.430 2.379 1.00 84.25 198 GLY A O 1
ATOM 1534 N N . VAL A 1 199 ? 6.298 4.897 0.242 1.00 83.06 199 VAL A N 1
ATOM 1535 C CA . VAL A 1 199 ? 5.799 6.261 0.467 1.00 83.06 199 VAL A CA 1
ATOM 1536 C C . VAL A 1 199 ? 4.528 6.273 1.319 1.00 83.06 199 VAL A C 1
ATOM 1538 O O . VAL A 1 199 ? 4.293 7.249 2.033 1.00 83.06 199 VAL A O 1
ATOM 1541 N N . LEU A 1 200 ? 3.756 5.178 1.345 1.00 80.50 200 LEU A N 1
ATOM 1542 C CA . LEU A 1 200 ? 2.600 5.033 2.240 1.00 80.50 200 LEU A CA 1
ATOM 1543 C C . LEU A 1 200 ? 2.972 5.318 3.707 1.00 80.50 200 LEU A C 1
ATOM 1545 O O . LEU A 1 200 ? 2.191 5.912 4.444 1.00 80.50 200 LEU A O 1
ATOM 1549 N N . TYR A 1 201 ? 4.193 4.962 4.112 1.00 70.81 201 TYR A N 1
ATOM 1550 C CA . TYR A 1 201 ? 4.709 5.200 5.460 1.00 70.81 201 TYR A CA 1
ATOM 1551 C C . TYR A 1 201 ? 5.317 6.599 5.650 1.00 70.81 201 TYR A C 1
ATOM 1553 O O . TYR A 1 201 ? 5.492 7.039 6.784 1.00 70.81 201 TYR A O 1
ATOM 1561 N N . ALA A 1 202 ? 5.616 7.325 4.568 1.00 59.09 202 ALA A N 1
ATOM 1562 C CA . ALA A 1 202 ? 6.163 8.683 4.615 1.00 59.09 202 ALA A CA 1
ATOM 1563 C C . ALA A 1 202 ? 5.082 9.756 4.859 1.00 59.09 202 ALA A C 1
ATOM 1565 O O . ALA A 1 202 ? 5.377 10.824 5.403 1.00 59.09 202 ALA A O 1
ATOM 1566 N N . HIS A 1 203 ? 3.825 9.480 4.496 1.00 48.69 203 HIS A N 1
ATOM 1567 C CA . HIS A 1 203 ? 2.698 10.393 4.685 1.00 48.69 203 HIS A CA 1
ATOM 1568 C C . HIS A 1 203 ? 1.889 10.046 5.943 1.00 48.69 203 HIS A C 1
ATOM 1570 O O . HIS A 1 203 ? 0.969 9.239 5.913 1.00 48.69 203 HIS A O 1
ATOM 1576 N N . GLY A 1 204 ? 2.201 10.712 7.058 1.00 49.75 204 GLY A N 1
ATOM 1577 C CA . GLY A 1 204 ? 1.331 10.743 8.247 1.00 49.75 204 GLY A CA 1
ATOM 1578 C C . GLY A 1 204 ? 1.780 9.891 9.434 1.00 49.75 204 GLY A C 1
ATOM 1579 O O . GLY A 1 204 ? 1.241 10.054 10.527 1.00 49.75 204 GLY A O 1
ATOM 1580 N N . TYR A 1 205 ? 2.817 9.073 9.271 1.00 51.28 205 TYR A N 1
ATOM 1581 C CA . TYR A 1 205 ? 3.439 8.329 10.361 1.00 51.28 205 TYR A CA 1
ATOM 1582 C C . TYR A 1 205 ? 4.868 8.840 10.500 1.00 51.28 205 TYR A C 1
ATOM 1584 O O . TYR A 1 205 ? 5.668 8.746 9.576 1.00 51.28 205 TYR A O 1
ATOM 1592 N N . ALA A 1 206 ? 5.178 9.500 11.618 1.00 39.84 206 ALA A N 1
ATOM 1593 C CA . ALA A 1 206 ? 6.500 10.080 11.832 1.00 39.84 206 ALA A CA 1
ATOM 1594 C C . ALA A 1 206 ? 7.584 9.024 11.559 1.00 39.84 206 ALA A C 1
ATOM 1596 O O . ALA A 1 206 ? 7.468 7.909 12.075 1.00 39.84 206 ALA A O 1
ATOM 1597 N N . LEU A 1 207 ? 8.626 9.368 10.789 1.00 35.69 207 LEU A N 1
ATOM 1598 C CA . LEU A 1 207 ? 9.815 8.525 10.615 1.00 35.69 207 LEU A CA 1
ATOM 1599 C C . LEU A 1 207 ? 10.324 8.112 12.006 1.00 35.69 207 LEU A C 1
ATOM 1601 O O . LEU A 1 207 ? 10.846 8.933 12.759 1.00 35.69 207 LEU A O 1
ATOM 1605 N N . GLY A 1 208 ? 10.113 6.848 12.376 1.00 38.12 208 GLY A N 1
ATOM 1606 C CA . GLY A 1 208 ? 10.424 6.320 13.706 1.00 38.12 208 GLY A CA 1
ATOM 1607 C C . GLY A 1 208 ? 9.219 5.888 14.548 1.00 38.12 208 GLY A C 1
ATOM 1608 O O . GLY A 1 208 ? 9.427 5.275 15.593 1.00 38.12 208 GLY A O 1
ATOM 1609 N N . SER A 1 209 ? 7.983 6.103 14.109 1.00 49.00 209 SER A N 1
ATOM 1610 C CA . SER A 1 209 ? 6.786 5.456 14.663 1.00 49.00 209 SER A CA 1
ATOM 1611 C C . SER A 1 209 ? 6.505 4.147 13.926 1.00 49.00 209 SER A C 1
ATOM 1613 O O . SER A 1 209 ? 5.483 3.998 13.273 1.00 49.00 209 SER A O 1
ATOM 1615 N N . VAL A 1 210 ? 7.447 3.198 14.017 1.00 54.28 210 VAL A N 1
ATOM 1616 C CA . VAL A 1 210 ? 7.163 1.805 13.644 1.00 54.28 210 VAL A CA 1
ATOM 1617 C C . VAL A 1 210 ? 6.006 1.374 14.527 1.00 54.28 210 VAL A C 1
ATOM 1619 O O . VAL A 1 210 ? 6.140 1.318 15.754 1.00 54.28 210 VAL A O 1
ATOM 1622 N N . ASP A 1 211 ? 4.852 1.169 13.913 1.00 68.06 211 ASP A N 1
ATOM 1623 C CA . ASP A 1 211 ? 3.736 0.553 14.590 1.00 68.06 211 ASP A CA 1
ATOM 1624 C C . ASP A 1 211 ? 4.165 -0.883 14.904 1.00 68.06 211 ASP A C 1
ATOM 1626 O O . ASP A 1 211 ? 4.318 -1.692 13.997 1.00 68.06 211 ASP A O 1
ATOM 1630 N N . ALA A 1 212 ? 4.446 -1.171 16.178 1.00 63.59 212 ALA A N 1
ATOM 1631 C CA . ALA A 1 212 ? 4.988 -2.462 16.601 1.00 63.59 212 ALA A CA 1
ATOM 1632 C C . ALA A 1 212 ? 4.104 -3.659 16.203 1.00 63.59 212 ALA A C 1
ATOM 1634 O O . ALA A 1 212 ? 4.597 -4.781 16.184 1.00 63.59 212 ALA A O 1
ATOM 1635 N N . ASP A 1 213 ? 2.831 -3.417 15.873 1.00 71.38 213 ASP A N 1
ATOM 1636 C CA . ASP A 1 213 ? 1.889 -4.460 15.468 1.00 71.38 213 ASP A CA 1
ATOM 1637 C C . ASP A 1 213 ? 1.742 -4.576 13.945 1.00 71.38 213 ASP A C 1
ATOM 1639 O O . ASP A 1 213 ? 0.886 -5.330 13.498 1.00 71.38 213 ASP A O 1
ATOM 1643 N N . ASP A 1 214 ? 2.475 -3.792 13.149 1.00 84.44 214 ASP A N 1
ATOM 1644 C CA . ASP A 1 214 ? 2.417 -3.820 11.684 1.00 84.44 214 ASP A CA 1
ATOM 1645 C C . ASP A 1 214 ? 3.411 -4.866 11.145 1.00 84.44 214 ASP A C 1
ATOM 1647 O O . ASP A 1 214 ? 4.610 -4.570 11.021 1.00 84.44 214 ASP A O 1
ATOM 1651 N N . PRO A 1 215 ? 2.957 -6.105 10.858 1.00 84.25 215 PRO A N 1
ATOM 1652 C CA . PRO A 1 215 ? 3.840 -7.150 10.347 1.00 84.25 215 PRO A CA 1
ATOM 1653 C C . PRO A 1 215 ? 4.420 -6.781 8.98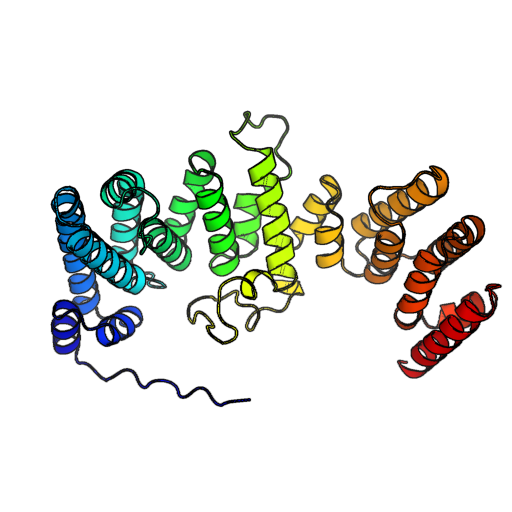0 1.00 84.25 215 PRO A C 1
ATOM 1655 O O . PRO A 1 215 ? 5.521 -7.214 8.650 1.00 84.25 215 PRO A O 1
ATOM 1658 N N . ASN A 1 216 ? 3.720 -5.935 8.223 1.00 84.81 216 ASN A N 1
ATOM 1659 C CA . ASN A 1 216 ? 4.023 -5.617 6.837 1.00 84.81 216 ASN A CA 1
ATOM 1660 C C . ASN A 1 216 ? 4.747 -4.270 6.675 1.00 84.81 216 ASN A C 1
ATOM 1662 O O . ASN A 1 216 ? 4.816 -3.725 5.567 1.00 84.81 216 ASN A O 1
ATOM 1666 N N . HIS A 1 217 ? 5.283 -3.721 7.771 1.00 85.44 217 HIS A N 1
ATOM 1667 C CA . HIS A 1 217 ? 6.030 -2.468 7.769 1.00 85.44 217 HIS A CA 1
ATOM 1668 C C . HIS A 1 217 ? 7.226 -2.526 6.803 1.00 85.44 217 HIS A C 1
ATOM 1670 O O . HIS A 1 217 ? 7.878 -3.560 6.654 1.00 85.44 217 HIS A O 1
ATOM 1676 N N . ILE A 1 218 ? 7.572 -1.385 6.196 1.00 80.06 218 ILE A N 1
ATOM 1677 C CA . ILE A 1 218 ? 8.701 -1.251 5.255 1.00 80.06 218 ILE A CA 1
ATOM 1678 C C . ILE A 1 218 ? 10.036 -1.774 5.810 1.00 80.06 218 ILE A C 1
ATOM 1680 O O . ILE A 1 218 ? 10.843 -2.317 5.063 1.00 80.06 218 ILE A O 1
ATOM 1684 N N . ASP A 1 219 ? 10.250 -1.636 7.118 1.00 80.62 219 ASP A N 1
ATOM 1685 C CA . ASP A 1 219 ? 11.461 -2.117 7.797 1.00 80.62 219 ASP A CA 1
ATOM 1686 C C . ASP A 1 219 ? 11.492 -3.649 7.970 1.00 80.62 219 ASP A C 1
ATOM 1688 O O . ASP A 1 219 ? 12.539 -4.205 8.295 1.00 80.62 219 ASP A O 1
ATOM 1692 N N . HIS A 1 220 ? 10.353 -4.329 7.800 1.00 83.31 220 HIS A N 1
ATOM 1693 C CA . HIS A 1 220 ? 10.196 -5.774 7.999 1.00 83.31 220 HIS A CA 1
ATOM 1694 C C . HIS A 1 220 ? 10.085 -6.544 6.676 1.00 83.31 220 HIS A C 1
ATOM 1696 O O . HIS A 1 220 ? 10.489 -7.703 6.621 1.00 83.31 220 HIS A O 1
ATOM 1702 N N . VAL A 1 221 ? 9.557 -5.910 5.621 1.00 84.94 221 VAL A N 1
ATOM 1703 C CA . VAL A 1 221 ? 9.269 -6.559 4.332 1.00 84.94 221 VAL A CA 1
ATOM 1704 C C . VAL A 1 221 ? 9.974 -5.834 3.186 1.00 84.94 221 VAL A C 1
ATOM 1706 O O . VAL A 1 221 ? 9.775 -4.630 2.949 1.00 84.94 221 VAL A O 1
ATOM 1709 N N . SER A 1 222 ? 10.792 -6.586 2.447 1.00 86.38 222 SER A N 1
ATOM 1710 C CA . SER A 1 222 ? 11.466 -6.097 1.245 1.00 86.38 222 SER A CA 1
ATOM 1711 C C . SER A 1 222 ? 10.438 -5.673 0.186 1.00 86.38 222 SER A C 1
ATOM 1713 O O . SER A 1 222 ? 9.342 -6.236 0.130 1.00 86.38 222 SER A O 1
ATOM 1715 N N . PRO A 1 223 ? 10.732 -4.664 -0.653 1.00 85.56 223 PRO A N 1
ATOM 1716 C CA . PRO A 1 223 ? 9.794 -4.208 -1.677 1.00 85.56 223 PRO A CA 1
ATOM 1717 C C . PRO A 1 223 ? 9.250 -5.342 -2.553 1.00 85.56 223 PRO A C 1
ATOM 1719 O O . PRO A 1 223 ? 8.077 -5.338 -2.909 1.00 85.56 223 PRO A O 1
ATOM 1722 N N . GLU A 1 224 ? 10.072 -6.326 -2.900 1.00 85.62 224 GLU A N 1
ATOM 1723 C CA . GLU A 1 224 ? 9.690 -7.433 -3.770 1.00 85.62 224 GLU A CA 1
ATOM 1724 C C . GLU A 1 224 ? 8.640 -8.378 -3.180 1.00 85.62 224 GLU A C 1
ATOM 1726 O O . GLU A 1 224 ? 7.889 -8.975 -3.955 1.00 85.62 224 GLU A O 1
ATOM 1731 N N . ASP A 1 225 ? 8.547 -8.447 -1.849 1.00 88.81 225 ASP A N 1
ATOM 1732 C CA . ASP A 1 225 ? 7.664 -9.359 -1.122 1.00 88.81 225 ASP A CA 1
ATOM 1733 C C . ASP A 1 225 ? 6.385 -8.699 -0.594 1.00 88.81 225 ASP A C 1
ATOM 1735 O O . ASP A 1 225 ? 5.493 -9.407 -0.123 1.00 88.81 225 ASP A O 1
ATOM 1739 N N . ARG A 1 226 ? 6.264 -7.370 -0.708 1.00 91.12 226 ARG A N 1
ATOM 1740 C CA . ARG A 1 226 ? 5.130 -6.579 -0.192 1.00 91.12 226 ARG A CA 1
ATOM 1741 C C . ARG A 1 226 ? 3.798 -6.902 -0.848 1.00 91.12 226 ARG A C 1
ATOM 1743 O O . ARG A 1 226 ? 2.772 -6.955 -0.178 1.00 91.12 226 ARG A O 1
ATOM 1750 N N . LEU A 1 227 ? 3.800 -7.067 -2.164 1.00 95.50 227 LEU A N 1
ATOM 1751 C CA . LEU A 1 227 ? 2.590 -7.266 -2.950 1.00 95.50 227 LEU A CA 1
ATOM 1752 C C . LEU A 1 227 ? 2.565 -8.656 -3.575 1.00 95.50 227 LEU A C 1
ATOM 1754 O O . LEU A 1 227 ? 3.595 -9.217 -3.946 1.00 95.50 227 LEU A O 1
ATOM 1758 N N . ASP A 1 228 ? 1.361 -9.209 -3.703 1.00 96.50 228 ASP A N 1
ATOM 1759 C CA . ASP A 1 228 ? 1.137 -10.440 -4.453 1.00 96.50 228 ASP A CA 1
ATOM 1760 C C . ASP A 1 228 ? 1.522 -10.224 -5.927 1.00 96.50 228 ASP A C 1
ATOM 1762 O O . ASP A 1 228 ? 1.119 -9.236 -6.549 1.00 96.50 228 ASP A O 1
ATOM 1766 N N . GLY A 1 229 ? 2.289 -11.153 -6.505 1.00 93.94 229 GLY A N 1
ATOM 1767 C CA . GLY A 1 229 ? 2.765 -11.054 -7.887 1.00 93.94 229 GLY A CA 1
ATOM 1768 C C . GLY A 1 229 ? 1.641 -10.972 -8.928 1.00 93.94 229 GLY A C 1
ATOM 1769 O O . GLY A 1 229 ? 1.841 -10.400 -10.002 1.00 93.94 229 GLY A O 1
ATOM 1770 N N . ARG A 1 230 ? 0.434 -11.461 -8.607 1.00 96.06 230 ARG A N 1
ATOM 1771 C CA . ARG A 1 230 ? -0.758 -11.375 -9.466 1.00 96.06 230 ARG A CA 1
ATOM 1772 C C . ARG A 1 230 ? -1.165 -9.928 -9.764 1.00 96.06 230 ARG A C 1
ATOM 1774 O O . ARG A 1 230 ? -1.761 -9.674 -10.813 1.00 96.06 230 ARG A O 1
ATOM 1781 N N . TRP A 1 231 ? -0.794 -8.960 -8.918 1.00 97.12 231 TRP A N 1
ATOM 1782 C CA . TRP A 1 231 ? -1.042 -7.536 -9.177 1.00 97.12 231 TRP A CA 1
ATOM 1783 C C . TRP A 1 231 ? -0.382 -7.027 -10.461 1.00 97.12 231 TRP A C 1
ATOM 1785 O O . TRP A 1 231 ? -0.923 -6.118 -11.090 1.00 97.12 231 TRP A O 1
ATOM 1795 N N . LEU A 1 232 ? 0.737 -7.620 -10.897 1.00 95.69 232 LEU A N 1
ATOM 1796 C CA . LEU A 1 232 ? 1.402 -7.222 -12.139 1.00 95.69 232 LEU A CA 1
ATOM 1797 C C . LEU A 1 232 ? 0.513 -7.473 -13.365 1.00 95.69 232 LEU A C 1
ATOM 1799 O O . LEU A 1 232 ? 0.422 -6.614 -14.239 1.00 95.69 232 LEU A O 1
ATOM 1803 N N . GLY A 1 233 ? -0.194 -8.608 -13.406 1.00 96.06 233 GLY A N 1
ATOM 1804 C CA . GLY A 1 233 ? -1.138 -8.922 -14.483 1.00 96.06 233 GLY A CA 1
ATOM 1805 C C . GLY A 1 233 ? -2.295 -7.923 -14.545 1.00 96.06 233 GLY A C 1
ATOM 1806 O O . GLY A 1 233 ? -2.580 -7.375 -15.608 1.00 96.06 233 GLY A O 1
ATOM 1807 N N . ILE A 1 234 ? -2.885 -7.605 -13.387 1.00 96.56 234 ILE A N 1
ATOM 1808 C CA . ILE A 1 234 ? -3.948 -6.594 -13.276 1.00 96.56 234 ILE A CA 1
ATOM 1809 C C . ILE A 1 234 ? -3.446 -5.218 -13.726 1.00 96.56 234 ILE A C 1
ATOM 1811 O O . ILE A 1 234 ? -4.128 -4.521 -14.475 1.00 96.56 234 ILE A O 1
ATOM 1815 N N . ALA A 1 235 ? -2.235 -4.829 -13.317 1.00 96.19 235 ALA A N 1
ATOM 1816 C CA . ALA A 1 235 ? -1.641 -3.553 -13.700 1.00 96.19 235 ALA A CA 1
ATOM 1817 C C . ALA A 1 235 ? -1.433 -3.442 -15.221 1.00 96.19 235 ALA A C 1
ATOM 1819 O O . ALA A 1 235 ? -1.711 -2.385 -15.792 1.00 96.19 235 ALA A O 1
ATOM 1820 N N . ILE A 1 236 ? -0.997 -4.528 -15.874 1.00 95.75 236 ILE A N 1
ATOM 1821 C CA . ILE A 1 236 ? -0.862 -4.629 -17.337 1.00 95.75 236 ILE A CA 1
ATOM 1822 C C . ILE A 1 236 ? -2.224 -4.475 -18.020 1.00 95.75 236 ILE A C 1
ATOM 1824 O O . ILE A 1 236 ? -2.346 -3.659 -18.939 1.00 95.75 236 ILE A O 1
ATOM 1828 N N . GLU A 1 237 ? -3.240 -5.205 -17.549 1.00 94.38 237 GLU A N 1
ATOM 1829 C CA . GLU A 1 237 ? -4.602 -5.186 -18.097 1.00 94.38 237 GLU A CA 1
ATOM 1830 C C . GLU A 1 237 ? -5.193 -3.771 -18.101 1.00 94.38 237 GLU A C 1
ATOM 1832 O O . GLU A 1 237 ? -5.677 -3.294 -19.130 1.00 94.38 237 GLU A O 1
ATOM 1837 N N . VAL A 1 238 ? -5.087 -3.058 -16.975 1.00 93.38 238 VAL A N 1
ATOM 1838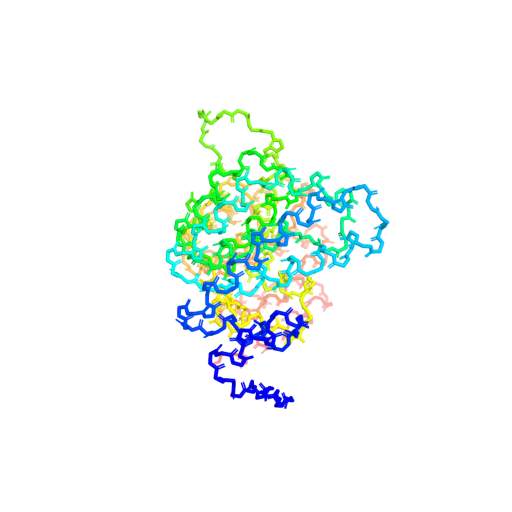 C CA . VAL A 1 238 ? -5.617 -1.689 -16.854 1.00 93.38 238 VAL A CA 1
ATOM 1839 C C . VAL A 1 238 ? -4.646 -0.608 -17.340 1.00 93.38 238 VAL A C 1
ATOM 1841 O O . VAL A 1 238 ? -4.983 0.577 -17.346 1.00 93.38 238 VAL A O 1
ATOM 1844 N N . GLY A 1 239 ? -3.437 -0.992 -17.761 1.00 92.12 239 GLY A N 1
ATOM 1845 C CA . GLY A 1 239 ? -2.413 -0.089 -18.282 1.00 92.12 239 GLY A CA 1
ATOM 1846 C C . GLY A 1 239 ? -1.832 0.885 -17.250 1.00 92.12 239 GLY A C 1
ATOM 1847 O O . GLY A 1 239 ? -1.454 2.003 -17.614 1.00 92.12 239 GLY A O 1
ATOM 1848 N N . ASN A 1 240 ? -1.755 0.497 -15.974 1.00 92.75 240 ASN A N 1
ATOM 1849 C CA . ASN A 1 240 ? -1.156 1.327 -14.929 1.00 92.75 240 ASN A CA 1
ATOM 1850 C C . ASN A 1 240 ? 0.372 1.204 -14.941 1.00 92.75 240 ASN A C 1
ATOM 1852 O O . ASN A 1 240 ? 0.954 0.329 -14.306 1.00 92.75 240 ASN A O 1
ATOM 1856 N N . ILE A 1 241 ? 1.026 2.107 -15.671 1.00 92.12 241 ILE A N 1
ATOM 1857 C CA . ILE A 1 241 ? 2.474 2.049 -15.875 1.00 92.12 241 ILE A CA 1
ATOM 1858 C C . ILE A 1 241 ? 3.295 2.158 -14.591 1.00 92.12 241 ILE A C 1
ATOM 1860 O O . ILE A 1 241 ? 4.357 1.545 -14.510 1.00 92.12 241 ILE A O 1
ATOM 1864 N N . ASP A 1 242 ? 2.850 2.945 -13.616 1.00 89.69 242 ASP A N 1
ATOM 1865 C CA . ASP A 1 242 ? 3.645 3.185 -12.415 1.00 89.69 242 ASP A CA 1
ATOM 1866 C C . ASP A 1 242 ? 3.674 1.914 -11.554 1.00 89.69 242 ASP A C 1
ATOM 1868 O O . ASP A 1 242 ? 4.761 1.439 -11.227 1.00 89.69 242 ASP A O 1
ATOM 1872 N N . LEU A 1 243 ? 2.534 1.231 -11.385 1.00 91.75 243 LEU A N 1
ATOM 1873 C CA . LEU A 1 243 ? 2.505 -0.068 -10.712 1.00 91.75 243 LEU A CA 1
ATOM 1874 C C . LEU A 1 243 ? 3.225 -1.172 -11.511 1.00 91.75 243 LEU A C 1
ATOM 1876 O O . LEU A 1 243 ? 3.947 -1.970 -10.917 1.00 91.75 243 LEU A O 1
ATOM 1880 N N . ILE A 1 244 ? 3.104 -1.202 -12.850 1.00 95.12 244 ILE A N 1
ATOM 1881 C CA . ILE A 1 244 ? 3.873 -2.144 -13.692 1.00 95.12 244 ILE A CA 1
ATOM 1882 C C . ILE A 1 244 ? 5.375 -1.951 -13.458 1.00 95.12 244 ILE A C 1
ATOM 1884 O O . ILE A 1 244 ? 6.094 -2.930 -13.300 1.00 95.12 244 ILE A O 1
ATOM 1888 N N . ARG A 1 245 ? 5.863 -0.704 -13.404 1.00 91.88 245 ARG A N 1
ATOM 1889 C CA . ARG A 1 245 ? 7.281 -0.400 -13.142 1.00 91.88 245 ARG A CA 1
ATOM 1890 C C . ARG A 1 245 ? 7.721 -0.854 -11.761 1.00 91.88 245 ARG A C 1
ATOM 1892 O O . ARG A 1 245 ? 8.805 -1.414 -11.640 1.00 91.88 245 ARG A O 1
ATOM 1899 N N . SER A 1 246 ? 6.883 -0.635 -10.757 1.00 89.62 246 SER A N 1
ATOM 1900 C CA . SER A 1 246 ? 7.169 -1.001 -9.372 1.00 89.62 246 SER A CA 1
ATOM 1901 C C . SER A 1 246 ? 7.150 -2.526 -9.141 1.00 89.62 246 SER A C 1
ATOM 1903 O O . SER A 1 246 ? 7.827 -3.023 -8.237 1.00 89.62 246 SER A O 1
ATOM 1905 N N . LEU A 1 247 ? 6.418 -3.280 -9.972 1.00 93.19 247 LEU A N 1
ATOM 1906 C CA . LEU A 1 247 ? 6.269 -4.739 -9.872 1.00 93.19 247 LEU A CA 1
ATOM 1907 C C . LEU A 1 247 ? 7.035 -5.545 -10.928 1.00 93.19 247 LEU A C 1
ATOM 1909 O O . LEU A 1 247 ? 7.123 -6.763 -10.792 1.00 93.19 247 LEU A O 1
ATOM 1913 N N . ALA A 1 248 ? 7.584 -4.909 -11.965 1.00 93.88 248 ALA A N 1
ATOM 1914 C CA . ALA A 1 248 ? 8.302 -5.596 -13.033 1.00 93.88 248 ALA A CA 1
ATOM 1915 C C . ALA A 1 248 ? 9.434 -6.478 -12.480 1.00 93.88 248 ALA A C 1
ATOM 1917 O O . ALA A 1 248 ? 10.094 -6.148 -11.487 1.00 93.88 248 ALA A O 1
ATOM 1918 N N . ARG A 1 249 ? 9.643 -7.619 -13.141 1.00 91.44 249 ARG A N 1
ATOM 1919 C CA . ARG A 1 249 ? 10.691 -8.592 -12.827 1.00 91.44 249 ARG A CA 1
ATOM 1920 C C . ARG A 1 249 ? 11.413 -9.005 -14.115 1.00 91.44 249 ARG A C 1
ATOM 1922 O O . ARG A 1 249 ? 10.763 -9.044 -15.167 1.00 91.44 249 ARG A O 1
ATOM 1929 N N . PRO A 1 250 ? 12.709 -9.347 -14.032 1.00 94.69 250 PRO A N 1
ATOM 1930 C CA . PRO A 1 250 ? 13.442 -9.985 -15.119 1.00 94.69 250 PRO A CA 1
ATOM 1931 C C . PRO A 1 250 ? 12.694 -11.177 -15.726 1.00 94.69 250 PRO A C 1
ATOM 1933 O O . PRO A 1 250 ? 12.121 -11.992 -15.002 1.00 94.69 250 PRO A O 1
ATOM 1936 N N . GLY A 1 251 ? 12.688 -11.277 -17.055 1.00 93.69 251 GLY A N 1
ATOM 1937 C CA . GLY A 1 251 ? 12.113 -12.408 -17.790 1.00 93.69 251 GLY A CA 1
ATOM 1938 C C . GLY A 1 251 ? 10.580 -12.480 -17.821 1.00 93.69 251 GLY A C 1
ATOM 1939 O O . GLY A 1 251 ? 10.033 -13.461 -18.323 1.00 93.69 251 GLY A O 1
ATOM 1940 N N . HIS A 1 252 ? 9.855 -11.485 -17.295 1.00 94.69 252 HIS A N 1
ATOM 1941 C CA . HIS A 1 252 ? 8.389 -11.516 -17.296 1.00 94.69 252 HIS A CA 1
ATOM 1942 C C . HIS A 1 252 ? 7.806 -11.134 -18.670 1.00 94.69 252 HIS A C 1
ATOM 1944 O O . HIS A 1 252 ? 7.574 -9.954 -18.953 1.00 94.69 252 HIS A O 1
ATOM 1950 N N . GLN A 1 253 ? 7.529 -12.145 -19.503 1.00 96.00 253 GLN A N 1
ATOM 1951 C CA . GLN A 1 253 ? 7.087 -11.979 -20.898 1.00 96.00 253 GLN A CA 1
ATOM 1952 C C . GLN A 1 253 ? 5.891 -11.021 -21.080 1.00 96.00 253 GLN A C 1
ATOM 1954 O O . GLN A 1 253 ? 5.980 -10.133 -21.923 1.00 96.00 253 GLN A O 1
ATOM 1959 N N . PRO A 1 254 ? 4.807 -11.073 -20.276 1.00 96.44 254 PRO A N 1
ATOM 1960 C CA . PRO A 1 254 ? 3.700 -10.129 -20.456 1.00 96.44 254 PRO A CA 1
ATOM 1961 C C . PRO A 1 254 ? 4.096 -8.659 -20.240 1.00 96.44 254 PRO A C 1
ATOM 1963 O O . PRO A 1 254 ? 3.564 -7.771 -20.903 1.00 96.44 254 PRO A O 1
ATOM 1966 N N . THR A 1 255 ? 5.035 -8.379 -19.326 1.00 96.69 255 THR A N 1
ATOM 1967 C CA . THR A 1 255 ? 5.564 -7.016 -19.130 1.00 96.69 255 THR A CA 1
ATOM 1968 C C . THR A 1 255 ? 6.428 -6.594 -20.309 1.00 96.69 255 THR A C 1
ATOM 1970 O O . THR A 1 255 ? 6.334 -5.446 -20.742 1.00 96.69 255 THR A O 1
ATOM 1973 N N . GLN A 1 256 ? 7.255 -7.514 -20.812 1.00 97.44 256 GLN A N 1
ATOM 1974 C CA . GLN A 1 256 ? 8.115 -7.309 -21.974 1.00 97.44 256 GLN A CA 1
ATOM 1975 C C . GLN A 1 256 ? 7.285 -6.929 -23.206 1.00 97.44 256 GLN A C 1
ATOM 1977 O O . GLN A 1 256 ? 7.471 -5.837 -23.746 1.00 97.44 256 GLN A O 1
ATOM 1982 N N . ASP A 1 257 ? 6.302 -7.761 -23.558 1.00 97.38 257 ASP A N 1
ATOM 1983 C CA . ASP A 1 257 ? 5.417 -7.557 -24.709 1.00 97.38 257 ASP A CA 1
ATOM 1984 C C . ASP A 1 257 ? 4.651 -6.234 -24.594 1.00 97.38 257 ASP A C 1
ATOM 1986 O O . ASP A 1 257 ? 4.581 -5.445 -25.538 1.00 97.38 257 ASP A O 1
ATOM 1990 N N . TRP A 1 258 ? 4.100 -5.955 -23.407 1.00 96.81 258 TRP A N 1
ATOM 1991 C CA . TRP A 1 258 ? 3.368 -4.717 -23.158 1.00 96.81 258 TRP A CA 1
ATOM 1992 C C . TRP A 1 258 ? 4.269 -3.486 -23.306 1.00 96.81 258 TRP A C 1
ATOM 1994 O O . TRP A 1 258 ? 3.879 -2.511 -23.951 1.00 96.81 258 TRP A O 1
ATOM 2004 N N . ALA A 1 259 ? 5.476 -3.508 -22.733 1.00 96.94 259 ALA A N 1
ATOM 2005 C CA . ALA A 1 259 ? 6.408 -2.386 -22.807 1.00 96.94 259 ALA A CA 1
ATOM 2006 C C . ALA A 1 259 ? 6.886 -2.141 -24.245 1.00 96.94 259 ALA A C 1
ATOM 2008 O O . ALA A 1 259 ? 6.911 -0.990 -24.687 1.00 96.94 259 ALA A O 1
ATOM 2009 N N . GLU A 1 260 ? 7.205 -3.202 -24.987 1.00 97.12 260 GLU A N 1
ATOM 2010 C CA . GLU A 1 260 ? 7.621 -3.118 -26.386 1.00 97.12 260 GLU A CA 1
ATOM 2011 C C . GLU A 1 260 ? 6.498 -2.556 -27.259 1.00 97.12 260 GLU A C 1
ATOM 2013 O O . GLU A 1 260 ? 6.696 -1.560 -27.960 1.00 97.12 260 GLU A O 1
ATOM 2018 N N . GLN A 1 261 ? 5.295 -3.129 -27.162 1.00 95.56 261 GLN A N 1
ATOM 2019 C CA . GLN A 1 261 ? 4.136 -2.676 -27.924 1.00 95.56 261 GLN A CA 1
ATOM 2020 C C . GLN A 1 261 ? 3.853 -1.191 -27.672 1.00 95.56 261 GLN A C 1
ATOM 2022 O O . GLN A 1 261 ? 3.589 -0.434 -28.609 1.00 95.56 261 GLN A O 1
ATOM 2027 N N . ARG A 1 262 ? 3.915 -0.748 -26.410 1.00 94.56 262 ARG A N 1
ATOM 2028 C CA . ARG A 1 262 ? 3.681 0.655 -26.054 1.00 94.56 262 ARG A CA 1
ATOM 2029 C C . ARG A 1 262 ? 4.793 1.579 -26.530 1.00 94.56 262 ARG A C 1
ATOM 2031 O O . ARG A 1 262 ? 4.487 2.677 -26.991 1.00 94.56 262 ARG A O 1
ATOM 2038 N N . LEU A 1 263 ? 6.053 1.156 -26.458 1.00 94.88 263 LEU A N 1
ATOM 2039 C CA . LEU A 1 263 ? 7.170 1.929 -26.997 1.00 94.88 263 LEU A CA 1
ATOM 2040 C C . LEU A 1 263 ? 7.010 2.139 -28.507 1.00 94.88 263 LEU A C 1
ATOM 2042 O O . LEU A 1 263 ? 7.075 3.277 -28.972 1.00 94.88 263 LEU A O 1
ATOM 2046 N N . LEU A 1 264 ? 6.736 1.063 -29.251 1.00 94.00 264 LEU A N 1
ATOM 2047 C CA . LEU A 1 264 ? 6.537 1.114 -30.699 1.00 94.00 264 LEU A CA 1
ATOM 2048 C C . LEU A 1 264 ? 5.358 2.011 -31.077 1.00 94.00 264 LEU A C 1
ATOM 2050 O O . LEU A 1 264 ? 5.516 2.880 -31.930 1.00 94.00 264 LEU A O 1
ATOM 2054 N N . GLN A 1 265 ? 4.231 1.901 -30.369 1.00 91.56 265 GLN A N 1
ATOM 2055 C CA . GLN A 1 265 ? 3.087 2.798 -30.562 1.00 91.56 265 GLN A CA 1
ATOM 2056 C C . GLN A 1 265 ? 3.472 4.274 -30.401 1.00 91.56 265 GLN A C 1
ATOM 2058 O O . GLN A 1 265 ? 3.095 5.097 -31.231 1.00 91.56 265 GLN A O 1
ATOM 2063 N N . VAL A 1 266 ? 4.249 4.637 -29.371 1.00 88.81 266 VAL A N 1
ATOM 2064 C CA . VAL A 1 266 ? 4.670 6.039 -29.184 1.00 88.81 266 VAL A CA 1
ATOM 2065 C C . VAL A 1 266 ? 5.615 6.504 -30.297 1.00 88.81 266 VAL A C 1
ATOM 2067 O O . VAL A 1 266 ? 5.498 7.642 -30.761 1.00 88.81 266 VAL A O 1
ATOM 2070 N N . ILE A 1 267 ? 6.522 5.634 -30.745 1.00 89.94 267 ILE A N 1
ATOM 2071 C CA . ILE A 1 267 ? 7.457 5.925 -31.839 1.00 89.94 267 ILE A CA 1
ATOM 2072 C C . ILE A 1 267 ? 6.703 6.134 -33.164 1.00 89.94 267 ILE A C 1
ATOM 2074 O O . ILE A 1 267 ? 7.012 7.078 -33.899 1.00 89.94 267 ILE A O 1
ATOM 2078 N N . GLU A 1 268 ? 5.711 5.290 -33.454 1.00 88.12 268 GLU A N 1
ATOM 2079 C CA . GLU A 1 268 ? 4.918 5.301 -34.689 1.00 88.12 268 GLU A CA 1
ATOM 2080 C C . GLU A 1 268 ? 3.907 6.449 -34.738 1.00 88.12 268 GLU A C 1
ATOM 2082 O O . GLU A 1 268 ? 3.866 7.196 -35.719 1.00 88.12 268 GLU A O 1
ATOM 2087 N N . ASP A 1 269 ? 3.125 6.644 -33.671 1.00 83.44 269 ASP A N 1
ATOM 2088 C CA . ASP A 1 269 ? 2.048 7.638 -33.644 1.00 83.44 269 ASP A CA 1
ATOM 2089 C C . ASP A 1 269 ? 2.582 9.067 -33.787 1.00 83.44 269 ASP A C 1
ATOM 2091 O O . ASP A 1 269 ? 1.857 9.973 -34.214 1.00 83.44 269 ASP A O 1
ATOM 2095 N N . GLY A 1 270 ? 3.839 9.305 -33.388 1.00 69.25 270 GLY A N 1
ATOM 2096 C CA . GLY A 1 270 ? 4.539 10.584 -33.520 1.00 69.25 270 GLY A CA 1
ATOM 2097 C C . GLY A 1 270 ? 3.887 11.762 -32.782 1.00 69.25 270 GLY A C 1
ATOM 2098 O O . GLY A 1 270 ? 4.381 12.891 -32.890 1.00 69.25 270 GLY A O 1
ATOM 2099 N N . LYS A 1 271 ? 2.790 11.510 -32.058 1.00 66.31 271 LYS A N 1
ATOM 2100 C CA . LYS A 1 271 ? 2.042 12.436 -31.208 1.00 66.31 271 LYS A CA 1
ATOM 2101 C C . LYS A 1 271 ? 2.654 12.456 -29.812 1.00 66.31 271 LYS A C 1
ATOM 2103 O O . LYS A 1 271 ? 3.260 11.488 -29.367 1.00 66.31 271 LYS A O 1
ATOM 2108 N N . LYS A 1 272 ? 2.432 13.554 -29.083 1.00 66.00 272 LYS A N 1
ATOM 2109 C CA . LYS A 1 272 ? 2.740 13.612 -27.650 1.00 66.00 272 LYS A CA 1
ATOM 2110 C C . LYS A 1 272 ? 1.869 12.590 -26.917 1.00 66.00 272 LYS A C 1
ATOM 2112 O O . LYS A 1 272 ? 0.699 12.856 -26.644 1.00 66.00 272 LYS A O 1
ATOM 2117 N N . SER A 1 273 ? 2.435 11.423 -26.627 1.00 69.50 273 SER A N 1
ATOM 2118 C CA . SER A 1 273 ? 1.841 10.471 -25.696 1.00 69.50 273 SER A CA 1
ATOM 2119 C C . SER A 1 273 ? 1.685 11.134 -24.326 1.00 69.50 273 SER A C 1
ATOM 2121 O O . SER A 1 273 ? 2.525 11.934 -23.910 1.00 69.50 273 SER A O 1
ATOM 2123 N N . LYS A 1 274 ? 0.609 10.796 -23.604 1.00 73.88 274 LYS A N 1
ATOM 2124 C CA . LYS A 1 274 ? 0.450 11.205 -22.196 1.00 73.88 274 LYS A CA 1
ATOM 2125 C C . LYS A 1 274 ? 1.533 10.587 -21.310 1.00 73.88 274 LYS A C 1
ATOM 2127 O O . LYS A 1 274 ? 1.873 11.145 -20.272 1.00 73.88 274 LYS A O 1
ATOM 2132 N N . ILE A 1 275 ? 2.057 9.437 -21.732 1.00 79.06 275 ILE A N 1
ATOM 2133 C CA . ILE A 1 275 ? 3.112 8.695 -21.058 1.00 79.06 275 ILE A CA 1
ATOM 2134 C C . ILE A 1 275 ? 4.386 8.815 -21.891 1.00 79.06 275 ILE A C 1
ATOM 2136 O O . ILE A 1 275 ? 4.420 8.436 -23.060 1.00 79.06 275 ILE A O 1
ATOM 2140 N N . ARG A 1 276 ? 5.432 9.343 -21.262 1.00 85.75 276 ARG A N 1
ATOM 2141 C CA . ARG A 1 276 ? 6.765 9.523 -21.843 1.00 85.75 276 ARG A CA 1
ATOM 2142 C C . ARG A 1 276 ? 7.352 8.174 -22.275 1.00 85.75 276 ARG A C 1
ATOM 2144 O O . ARG A 1 276 ? 7.319 7.226 -21.487 1.00 85.75 276 ARG A O 1
ATOM 2151 N N . ALA A 1 277 ? 7.891 8.087 -23.492 1.00 87.81 277 ALA A N 1
ATOM 2152 C CA . ALA A 1 277 ? 8.378 6.822 -24.050 1.00 87.81 277 ALA A CA 1
ATOM 2153 C C . ALA A 1 277 ? 9.535 6.213 -23.240 1.00 87.81 277 ALA A C 1
ATOM 2155 O O . ALA A 1 277 ? 9.623 4.990 -23.126 1.00 87.81 277 ALA A O 1
ATOM 2156 N N . ILE A 1 278 ? 10.340 7.045 -22.574 1.00 91.31 278 ILE A N 1
ATOM 2157 C CA . ILE A 1 278 ? 11.393 6.598 -21.657 1.00 91.31 278 ILE A CA 1
ATOM 2158 C C . ILE A 1 278 ? 10.902 5.671 -20.540 1.00 91.31 278 ILE A C 1
ATOM 2160 O O . ILE A 1 278 ? 11.641 4.794 -20.092 1.00 91.31 278 ILE A O 1
ATOM 2164 N N . LYS A 1 279 ? 9.642 5.802 -20.096 1.00 93.25 279 LYS A N 1
ATOM 2165 C CA . LYS A 1 279 ? 9.092 4.889 -19.085 1.00 93.25 279 LYS A CA 1
ATOM 2166 C C . LYS A 1 279 ? 9.022 3.449 -19.613 1.00 93.25 279 LYS A C 1
ATOM 2168 O O . LYS A 1 279 ? 9.232 2.524 -18.833 1.00 93.25 279 LYS A O 1
ATOM 2173 N N . PHE A 1 280 ? 8.768 3.260 -20.911 1.00 95.75 280 PHE A N 1
ATOM 2174 C CA . PHE A 1 280 ? 8.760 1.939 -21.545 1.00 95.75 280 PHE A CA 1
ATOM 2175 C C . PHE A 1 280 ? 10.176 1.406 -21.754 1.00 95.75 280 PHE A C 1
ATOM 2177 O O . PHE A 1 280 ? 10.418 0.241 -21.470 1.00 95.75 280 PHE A O 1
ATOM 2184 N N . VAL A 1 281 ? 11.132 2.260 -22.135 1.00 96.06 281 VAL A N 1
ATOM 2185 C CA . VAL A 1 281 ? 12.554 1.878 -22.209 1.00 96.06 281 VAL A CA 1
ATOM 2186 C C . VAL A 1 281 ? 13.043 1.361 -20.853 1.00 96.06 281 VAL A C 1
ATOM 2188 O O . VAL A 1 281 ? 13.593 0.267 -20.768 1.00 96.06 281 VAL A O 1
ATOM 2191 N N . GLY A 1 282 ? 12.750 2.083 -19.767 1.00 95.88 282 GLY A N 1
ATOM 2192 C CA . GLY A 1 282 ? 13.097 1.632 -18.419 1.00 95.88 282 GLY A CA 1
ATOM 2193 C C . GLY A 1 282 ? 12.442 0.300 -18.026 1.00 95.88 282 GLY A C 1
ATOM 2194 O O . GLY A 1 282 ? 13.055 -0.484 -17.298 1.00 95.88 282 GLY A O 1
ATOM 2195 N N . LEU A 1 283 ? 11.229 0.013 -18.515 1.00 96.50 283 LEU A N 1
ATOM 2196 C CA . LEU A 1 283 ? 10.576 -1.287 -18.322 1.00 96.50 283 LEU A CA 1
ATOM 2197 C C . LEU A 1 283 ? 11.264 -2.405 -19.101 1.00 96.50 283 LEU A C 1
ATOM 2199 O O . LEU A 1 283 ? 11.464 -3.476 -18.536 1.00 96.50 283 LEU A O 1
ATOM 2203 N N . LEU A 1 284 ? 11.660 -2.165 -20.353 1.00 97.50 284 LEU A N 1
ATOM 2204 C CA . LEU A 1 284 ? 12.395 -3.149 -21.154 1.00 97.50 284 LEU A CA 1
ATOM 2205 C C . LEU A 1 284 ? 13.720 -3.529 -20.483 1.00 97.50 284 LEU A C 1
ATOM 2207 O O . LEU A 1 284 ? 14.057 -4.707 -20.441 1.00 97.50 284 LEU A O 1
ATOM 2211 N N . ILE A 1 285 ? 14.421 -2.546 -19.902 1.00 96.19 285 ILE A N 1
ATOM 2212 C CA . ILE A 1 285 ? 15.641 -2.775 -19.113 1.00 96.19 285 ILE A CA 1
ATOM 2213 C C . ILE A 1 285 ? 15.321 -3.610 -17.872 1.00 96.19 285 ILE A C 1
ATOM 2215 O O . ILE A 1 285 ? 15.952 -4.621 -17.622 1.00 96.19 285 ILE A O 1
ATOM 2219 N N . THR A 1 286 ? 14.320 -3.201 -17.090 1.00 94.81 286 THR A N 1
ATOM 2220 C CA . THR A 1 286 ? 14.002 -3.847 -15.800 1.00 94.81 286 THR A CA 1
ATOM 2221 C C . THR A 1 286 ? 13.450 -5.267 -15.966 1.00 94.81 286 THR A C 1
ATOM 2223 O O . THR A 1 286 ? 13.522 -6.072 -15.042 1.00 94.81 286 THR A O 1
ATOM 2226 N N . SER A 1 287 ? 12.872 -5.571 -17.127 1.00 95.94 287 SER A N 1
ATOM 2227 C CA . SER A 1 287 ? 12.301 -6.881 -17.438 1.00 95.94 287 SER A CA 1
ATOM 2228 C C . SER A 1 287 ? 13.237 -7.787 -18.236 1.00 95.94 287 SER A C 1
ATOM 2230 O O . SER A 1 287 ? 12.806 -8.875 -18.604 1.00 95.94 287 SER A O 1
ATOM 2232 N N . ASP A 1 288 ? 14.488 -7.392 -18.491 1.00 95.56 288 ASP A N 1
ATOM 2233 C CA . ASP A 1 288 ? 15.453 -8.133 -19.319 1.00 95.56 288 ASP A CA 1
ATOM 2234 C C . ASP A 1 288 ? 14.884 -8.522 -20.695 1.00 95.56 288 ASP A C 1
ATOM 2236 O O . ASP A 1 288 ? 14.887 -9.687 -21.100 1.00 95.56 288 ASP A O 1
ATOM 2240 N N . HIS A 1 289 ? 14.334 -7.539 -21.415 1.00 97.44 289 HIS A N 1
ATOM 2241 C CA . HIS A 1 289 ? 13.756 -7.782 -22.734 1.00 97.44 289 HIS A CA 1
ATOM 2242 C C . HIS A 1 289 ? 14.809 -8.333 -23.721 1.00 97.44 289 HIS A C 1
ATOM 2244 O O . HIS A 1 289 ? 15.872 -7.726 -23.876 1.00 97.44 289 HIS A O 1
ATOM 2250 N N . PRO A 1 290 ? 14.523 -9.408 -24.481 1.00 96.00 290 PRO A N 1
ATOM 2251 C CA . PRO A 1 290 ? 15.508 -10.029 -25.374 1.00 96.00 290 PRO A CA 1
ATOM 2252 C C . PRO A 1 290 ? 15.993 -9.105 -26.504 1.00 96.00 290 PRO A C 1
ATOM 2254 O O . PRO A 1 290 ? 17.131 -9.209 -26.946 1.00 96.00 290 PRO A O 1
ATOM 2257 N N . GLN A 1 291 ? 15.148 -8.171 -26.954 1.00 96.19 291 GLN A N 1
ATOM 2258 C CA . GLN A 1 291 ? 15.491 -7.142 -27.953 1.00 96.19 291 GLN A CA 1
ATOM 2259 C C . GLN A 1 291 ? 15.810 -5.771 -27.332 1.00 96.19 291 GLN A C 1
ATOM 2261 O O . GLN A 1 291 ? 15.627 -4.740 -27.979 1.00 96.19 291 GLN A O 1
ATOM 2266 N N . LEU A 1 292 ? 16.228 -5.727 -26.060 1.00 96.50 292 LEU A N 1
ATOM 2267 C CA . LEU A 1 292 ? 16.440 -4.476 -25.324 1.00 96.50 292 LEU A CA 1
ATOM 2268 C C . LEU A 1 292 ? 17.292 -3.463 -26.103 1.00 96.50 292 LEU A C 1
ATOM 2270 O O . LEU A 1 292 ? 16.884 -2.314 -26.245 1.00 96.50 292 LEU A O 1
ATOM 2274 N N . LEU A 1 293 ? 18.448 -3.883 -26.623 1.00 96.00 293 LEU A N 1
ATOM 2275 C CA . LEU A 1 293 ? 19.385 -2.971 -27.288 1.00 96.00 293 LEU A CA 1
ATOM 2276 C C . LEU A 1 293 ? 18.816 -2.387 -28.584 1.00 96.00 293 LEU A C 1
ATOM 2278 O O . LEU A 1 293 ? 18.943 -1.188 -28.811 1.00 96.00 293 LEU A O 1
ATOM 2282 N N . ASP A 1 294 ? 18.116 -3.199 -29.379 1.00 96.19 294 ASP A N 1
ATOM 2283 C CA . ASP A 1 294 ? 17.477 -2.740 -30.617 1.00 96.19 294 ASP A CA 1
ATOM 2284 C C . ASP A 1 294 ? 16.393 -1.696 -30.318 1.00 96.19 294 ASP A C 1
ATOM 2286 O O . ASP A 1 294 ? 16.318 -0.653 -30.966 1.00 96.19 294 ASP A O 1
ATOM 2290 N N . ARG A 1 295 ? 15.572 -1.938 -29.288 1.00 96.50 295 ARG A N 1
ATOM 2291 C CA . ARG A 1 295 ? 14.516 -1.005 -28.869 1.00 96.50 295 ARG A CA 1
ATOM 2292 C C . ARG A 1 295 ? 15.063 0.263 -28.228 1.00 96.50 295 ARG A C 1
ATOM 2294 O O . ARG A 1 295 ? 14.496 1.338 -28.426 1.00 96.50 295 ARG A O 1
ATOM 2301 N N . TYR A 1 296 ? 16.153 0.150 -27.480 1.00 96.75 296 TYR A N 1
ATOM 2302 C CA . TYR A 1 296 ? 16.828 1.280 -26.857 1.00 96.75 296 TYR A CA 1
ATOM 2303 C C . TYR A 1 296 ? 17.436 2.222 -27.912 1.00 96.75 296 TYR A C 1
ATOM 2305 O O . TYR A 1 296 ? 17.194 3.429 -27.864 1.00 96.75 296 TYR A O 1
ATOM 2313 N N . GLU A 1 297 ? 18.144 1.686 -28.910 1.00 95.19 297 GLU A N 1
ATOM 2314 C CA . GLU A 1 297 ? 18.672 2.470 -30.037 1.00 95.19 297 GLU A CA 1
ATOM 2315 C C . GLU A 1 297 ? 17.559 3.129 -30.846 1.00 95.19 297 GLU A C 1
ATOM 2317 O O . GLU A 1 297 ? 17.598 4.338 -31.077 1.00 95.19 297 GLU A O 1
ATOM 2322 N N . GLN A 1 298 ? 16.520 2.364 -31.192 1.00 94.69 298 GLN A N 1
ATOM 2323 C CA . GLN A 1 298 ? 15.360 2.878 -31.916 1.00 94.69 298 GLN A CA 1
ATOM 2324 C C . GLN A 1 298 ? 14.705 4.060 -31.176 1.00 94.69 298 GLN A C 1
ATOM 2326 O O . GLN A 1 298 ? 14.274 5.033 -31.803 1.00 94.69 298 GLN A O 1
ATOM 2331 N N . ALA A 1 299 ? 14.645 4.003 -29.839 1.00 95.06 299 ALA A N 1
ATOM 2332 C CA . ALA A 1 299 ? 14.145 5.100 -29.018 1.00 95.06 299 ALA A CA 1
ATOM 2333 C C . ALA A 1 299 ? 15.065 6.334 -29.085 1.00 95.06 299 ALA A C 1
ATOM 2335 O O . ALA A 1 299 ? 14.572 7.439 -29.322 1.00 95.06 299 ALA A O 1
ATOM 2336 N N . ILE A 1 300 ? 16.387 6.166 -28.943 1.00 95.44 300 ILE A N 1
ATOM 2337 C CA . ILE A 1 300 ? 17.354 7.274 -29.061 1.00 95.44 300 ILE A CA 1
ATOM 2338 C C . ILE A 1 300 ? 17.269 7.938 -30.438 1.00 95.44 300 ILE A C 1
ATOM 2340 O O . ILE A 1 300 ? 17.138 9.162 -30.518 1.00 95.44 300 ILE A O 1
ATOM 2344 N N . GLU A 1 301 ? 17.282 7.158 -31.519 1.00 94.06 301 GLU A N 1
ATOM 2345 C CA . GLU A 1 301 ? 17.163 7.671 -32.888 1.00 94.06 301 GLU A CA 1
ATOM 2346 C C . GLU A 1 301 ? 15.869 8.468 -33.084 1.00 94.06 301 GLU A C 1
ATOM 2348 O O . GLU A 1 301 ? 15.874 9.563 -33.662 1.00 94.06 301 GLU A O 1
ATOM 2353 N N . HIS A 1 302 ? 14.751 7.954 -32.559 1.00 92.88 302 HIS A N 1
ATOM 2354 C CA . HIS A 1 302 ? 13.473 8.653 -32.592 1.00 92.88 302 HIS A CA 1
ATOM 2355 C C . HIS A 1 302 ? 13.554 10.008 -31.875 1.00 92.88 302 HIS A C 1
ATOM 2357 O O . HIS A 1 302 ? 13.149 11.029 -32.445 1.00 92.88 302 HIS A O 1
ATOM 2363 N N . PHE A 1 303 ? 14.090 10.052 -30.653 1.00 92.94 303 PHE A N 1
ATOM 2364 C CA . PHE A 1 303 ? 14.176 11.288 -29.871 1.00 92.94 303 PHE A CA 1
ATOM 2365 C C . PHE A 1 303 ? 15.138 12.308 -30.488 1.00 92.94 303 PHE A C 1
ATOM 2367 O O . PHE A 1 303 ? 14.802 13.493 -30.554 1.00 92.94 303 PHE A O 1
ATOM 2374 N N . LEU A 1 304 ? 16.270 11.863 -31.042 1.00 93.44 304 LEU A N 1
ATOM 2375 C CA . LEU A 1 304 ? 17.191 12.717 -31.799 1.00 93.44 304 LEU A CA 1
ATOM 2376 C C . LEU A 1 304 ? 16.500 13.335 -33.018 1.00 93.44 304 LEU A C 1
ATOM 2378 O O . LEU A 1 304 ? 16.535 14.554 -33.204 1.00 93.44 304 LEU A O 1
ATOM 2382 N N . LYS A 1 305 ? 15.779 12.526 -33.807 1.00 92.69 305 LYS A N 1
ATOM 2383 C CA . LYS A 1 305 ? 15.011 13.003 -34.970 1.00 92.69 305 LYS A CA 1
ATOM 2384 C C . LYS A 1 305 ? 13.932 14.015 -34.576 1.00 92.69 305 LYS A C 1
ATOM 2386 O O . LYS A 1 305 ? 13.650 14.948 -35.331 1.00 92.69 305 LYS A O 1
ATOM 2391 N N . LYS A 1 306 ? 13.329 13.849 -33.397 1.00 91.06 306 LYS A N 1
ATOM 2392 C CA . LYS A 1 306 ? 12.333 14.773 -32.829 1.00 91.06 306 LYS A CA 1
ATOM 2393 C C . LYS A 1 306 ? 12.946 15.981 -32.118 1.00 91.06 306 LYS A C 1
ATOM 2395 O O . LYS A 1 306 ? 12.194 16.884 -31.755 1.00 91.06 306 LYS A O 1
ATOM 2400 N N . LYS A 1 307 ? 14.275 16.034 -31.975 1.00 92.38 307 LYS A N 1
ATOM 2401 C CA . LYS A 1 307 ? 15.008 17.048 -31.201 1.00 92.38 307 LYS A CA 1
ATOM 2402 C C . LYS A 1 307 ? 14.570 17.104 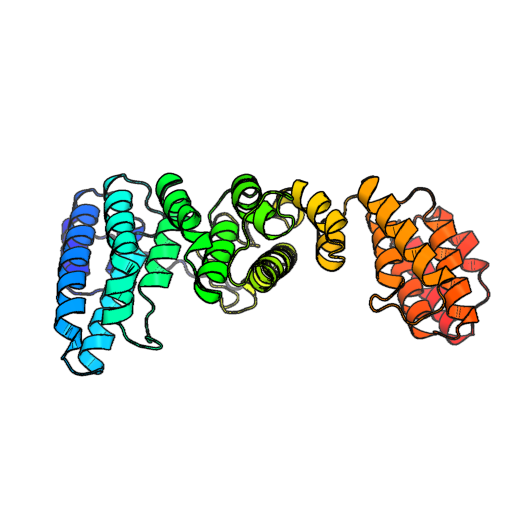-29.730 1.00 92.38 307 LYS A C 1
ATOM 2404 O O . LYS A 1 307 ? 14.575 18.175 -29.126 1.00 92.38 307 LYS A O 1
ATOM 2409 N N . ASP A 1 308 ? 14.188 15.964 -29.156 1.00 91.50 308 ASP A N 1
ATOM 2410 C CA . ASP A 1 308 ? 13.841 15.847 -27.736 1.00 91.50 308 ASP A CA 1
ATOM 2411 C C . ASP A 1 308 ? 15.092 15.501 -26.917 1.00 91.50 308 ASP A C 1
ATOM 2413 O O . ASP A 1 308 ? 15.310 14.363 -26.508 1.00 91.50 308 ASP A O 1
ATOM 2417 N N . ALA A 1 309 ? 15.956 16.501 -26.723 1.00 92.25 309 ALA A N 1
ATOM 2418 C CA . ALA A 1 309 ? 17.226 16.330 -26.014 1.00 92.25 309 ALA A CA 1
ATOM 2419 C C . ALA A 1 309 ? 17.044 15.832 -24.569 1.00 92.25 309 ALA A C 1
ATOM 2421 O O . ALA A 1 309 ? 17.933 15.173 -24.038 1.00 92.25 309 ALA A O 1
ATOM 2422 N N . TRP A 1 310 ? 15.894 16.119 -23.949 1.00 93.00 310 TRP A N 1
ATOM 2423 C CA . TRP A 1 310 ? 15.589 15.657 -22.599 1.00 93.00 310 TRP A CA 1
ATOM 2424 C C . TRP A 1 310 ? 15.344 14.144 -22.569 1.00 93.00 310 TRP A C 1
ATOM 2426 O O . TRP A 1 310 ? 15.965 13.463 -21.764 1.00 93.00 310 TRP A O 1
ATOM 2436 N N . GLU A 1 311 ? 14.514 13.594 -23.466 1.00 93.12 311 GLU A N 1
ATOM 2437 C CA . GLU A 1 311 ? 14.309 12.132 -23.532 1.00 93.12 311 GLU A CA 1
ATOM 2438 C C . GLU A 1 311 ? 15.614 11.398 -23.874 1.00 93.12 311 GLU A C 1
ATOM 2440 O O . GLU A 1 311 ? 15.890 10.347 -23.297 1.00 93.12 311 GLU A O 1
ATOM 2445 N N . VAL A 1 312 ? 16.449 11.966 -24.760 1.00 95.44 312 VAL A N 1
ATOM 2446 C CA . VAL A 1 312 ? 17.776 11.399 -25.053 1.00 95.44 312 VAL A CA 1
ATOM 2447 C C . VAL A 1 312 ? 18.641 11.385 -23.795 1.00 95.44 312 VAL A C 1
ATOM 2449 O O . VAL A 1 312 ? 19.196 10.341 -23.472 1.00 95.44 312 VAL A O 1
ATOM 2452 N N . ALA A 1 313 ? 18.730 12.498 -23.060 1.00 95.44 313 ALA A N 1
ATOM 2453 C CA . ALA A 1 313 ? 19.516 12.568 -21.829 1.00 95.44 313 ALA A CA 1
ATOM 2454 C C . ALA A 1 313 ? 19.074 11.510 -20.803 1.00 95.44 313 ALA A C 1
ATOM 2456 O O . ALA A 1 313 ? 19.915 10.770 -20.301 1.00 95.44 313 ALA A O 1
ATOM 2457 N N . ILE A 1 314 ? 17.764 11.352 -20.567 1.00 95.44 314 ILE A N 1
ATOM 2458 C CA . ILE A 1 314 ? 17.267 10.328 -19.634 1.00 95.44 314 ILE A CA 1
ATOM 2459 C C . ILE A 1 314 ? 17.537 8.906 -20.153 1.00 95.44 314 ILE A C 1
ATOM 2461 O O . ILE A 1 314 ? 17.845 8.026 -19.353 1.00 95.44 314 ILE A O 1
ATOM 2465 N N . CYS A 1 315 ? 17.472 8.648 -21.468 1.00 95.94 315 CYS A N 1
ATOM 2466 C CA . CYS A 1 315 ? 17.937 7.368 -22.017 1.00 95.94 315 CYS A CA 1
ATOM 2467 C C . CYS A 1 315 ? 19.40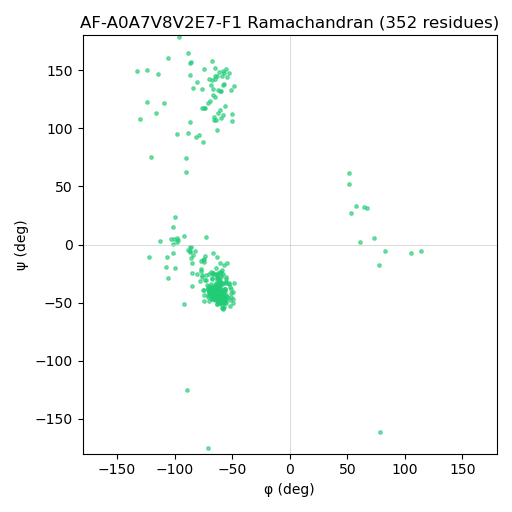0 7.128 -21.634 1.00 95.94 315 CYS A C 1
ATOM 2469 O O . CYS A 1 315 ? 19.717 6.053 -21.122 1.00 95.94 315 CYS A O 1
ATOM 2471 N N . LEU A 1 316 ? 20.280 8.110 -21.853 1.00 96.88 316 LEU A N 1
ATOM 2472 C CA . LEU A 1 316 ? 21.713 7.977 -21.575 1.00 96.88 316 LEU A CA 1
ATOM 2473 C C . LEU A 1 316 ? 21.999 7.727 -20.087 1.00 96.88 316 LEU A C 1
ATOM 2475 O O . LEU A 1 316 ? 22.860 6.911 -19.772 1.00 96.88 316 LEU A O 1
ATOM 2479 N N . GLU A 1 317 ? 21.230 8.330 -19.177 1.00 96.69 317 GLU A N 1
ATOM 2480 C CA . GLU A 1 317 ? 21.301 8.049 -17.731 1.00 96.69 317 GLU A CA 1
ATOM 2481 C C . GLU A 1 317 ? 21.021 6.578 -17.379 1.00 96.69 317 GLU A C 1
ATOM 2483 O O . GLU A 1 317 ? 21.434 6.101 -16.323 1.00 96.69 317 GLU A O 1
ATOM 2488 N N . MET A 1 318 ? 20.339 5.829 -18.252 1.00 96.31 318 MET A N 1
ATOM 2489 C CA . MET A 1 318 ? 20.067 4.403 -18.054 1.00 96.31 318 MET A CA 1
ATOM 2490 C C . MET A 1 318 ? 21.184 3.479 -18.559 1.00 96.31 318 MET A C 1
ATOM 2492 O O . MET A 1 318 ? 21.102 2.280 -18.299 1.00 96.31 318 MET A O 1
ATOM 2496 N N . ILE A 1 319 ? 22.221 3.994 -19.237 1.00 97.19 319 ILE A N 1
ATOM 2497 C CA . ILE A 1 319 ? 23.346 3.186 -19.750 1.00 97.19 319 ILE A CA 1
ATOM 2498 C C . ILE A 1 319 ? 23.971 2.268 -18.686 1.00 97.19 319 ILE A C 1
ATOM 2500 O O . ILE A 1 319 ? 24.197 1.106 -19.018 1.00 97.19 319 ILE A O 1
ATOM 2504 N N . PRO A 1 320 ? 24.188 2.687 -17.421 1.00 96.75 320 PRO A N 1
ATOM 2505 C CA . PRO A 1 320 ? 24.785 1.813 -16.406 1.00 96.75 320 PRO A CA 1
ATOM 2506 C C . PRO A 1 320 ? 23.947 0.570 -16.070 1.00 96.75 320 PRO A C 1
ATOM 2508 O O . PRO A 1 320 ? 24.409 -0.312 -15.361 1.00 96.75 320 PRO A O 1
ATOM 2511 N N . ARG A 1 321 ? 22.695 0.503 -16.541 1.00 94.94 321 ARG A N 1
ATOM 2512 C CA . ARG A 1 321 ? 21.778 -0.627 -16.334 1.00 94.94 321 ARG A CA 1
ATOM 2513 C C . ARG A 1 321 ? 21.678 -1.551 -17.552 1.00 94.94 321 ARG A C 1
ATOM 2515 O O . ARG A 1 321 ? 20.876 -2.480 -17.529 1.00 94.94 321 ARG A O 1
ATOM 2522 N N . LEU A 1 322 ? 22.399 -1.259 -18.632 1.00 95.56 322 LEU A N 1
ATOM 2523 C CA . LEU A 1 322 ? 22.425 -2.076 -19.845 1.00 95.56 322 LEU A CA 1
ATOM 2524 C C . LEU A 1 322 ? 23.475 -3.194 -19.720 1.00 95.56 322 LEU A C 1
ATOM 2526 O O . LEU A 1 322 ? 24.406 -3.060 -18.936 1.00 95.56 322 LEU A O 1
ATOM 2530 N N . PRO A 1 323 ? 23.356 -4.297 -20.478 1.00 93.50 323 PRO A N 1
ATOM 2531 C CA . PRO A 1 323 ? 24.378 -5.345 -20.483 1.00 93.50 323 PRO A CA 1
ATOM 2532 C C . PRO A 1 323 ? 25.664 -4.866 -21.172 1.00 93.50 323 PRO A C 1
ATOM 2534 O O . PRO A 1 323 ? 25.565 -4.259 -22.231 1.00 93.50 323 PRO A O 1
ATOM 2537 N N . ASP A 1 324 ? 26.856 -5.247 -20.698 1.00 92.75 324 ASP A N 1
ATOM 2538 C CA . ASP A 1 324 ? 28.169 -4.823 -21.249 1.00 92.75 324 ASP A CA 1
ATOM 2539 C C . ASP A 1 324 ? 28.306 -4.949 -22.768 1.00 92.75 324 ASP A C 1
ATOM 2541 O O . ASP A 1 324 ? 28.957 -4.140 -23.432 1.00 92.75 324 ASP A O 1
ATOM 2545 N N . SER A 1 325 ? 27.651 -5.962 -23.340 1.00 92.88 325 SER A N 1
ATOM 2546 C CA . SER A 1 325 ? 27.553 -6.164 -24.789 1.00 92.88 325 SER A CA 1
ATOM 2547 C C . SER A 1 325 ? 27.002 -4.948 -25.558 1.00 92.88 325 SER A C 1
ATOM 2549 O O . SER A 1 325 ? 27.167 -4.869 -26.774 1.00 92.88 325 SER A O 1
ATOM 2551 N N . SER A 1 326 ? 26.373 -3.988 -24.871 1.00 94.75 326 SER A N 1
ATOM 2552 C CA . SER A 1 326 ? 25.857 -2.741 -25.427 1.00 94.75 326 SER A CA 1
ATOM 2553 C C . SER A 1 326 ? 26.933 -1.698 -25.704 1.00 94.75 326 SER A C 1
ATOM 2555 O O . SER A 1 326 ? 26.690 -0.802 -26.507 1.00 94.75 326 SER A O 1
ATOM 2557 N N . VAL A 1 327 ? 28.110 -1.780 -25.073 1.00 95.19 327 VAL A N 1
ATOM 2558 C CA . VAL A 1 327 ? 29.148 -0.738 -25.160 1.00 95.19 327 VAL A CA 1
ATOM 2559 C C . VAL A 1 327 ? 29.498 -0.368 -26.611 1.00 95.19 327 VAL A C 1
ATOM 2561 O O . VAL A 1 327 ? 29.373 0.812 -26.943 1.00 95.19 327 VAL A O 1
ATOM 2564 N N . PRO A 1 328 ? 29.851 -1.313 -27.512 1.00 95.25 328 PRO A N 1
ATOM 2565 C CA . PRO A 1 328 ? 30.257 -0.954 -28.875 1.00 95.25 328 PRO A CA 1
ATOM 2566 C C . PRO A 1 328 ? 29.128 -0.297 -29.677 1.00 95.25 328 PRO A C 1
ATOM 2568 O O . PRO A 1 328 ? 29.361 0.572 -30.512 1.00 95.25 328 PRO A O 1
ATOM 2571 N N . ARG A 1 329 ? 27.890 -0.720 -29.407 1.00 95.44 329 ARG A N 1
ATOM 2572 C CA . ARG A 1 329 ? 26.674 -0.214 -30.043 1.00 95.44 329 ARG A CA 1
ATOM 2573 C C . ARG A 1 329 ? 26.389 1.232 -29.640 1.00 95.44 329 ARG A C 1
ATOM 2575 O O . ARG A 1 329 ? 26.176 2.085 -30.493 1.00 95.44 329 ARG A O 1
ATOM 2582 N N . LEU A 1 330 ? 26.486 1.529 -28.346 1.00 94.56 330 LEU A N 1
ATOM 2583 C CA . LEU A 1 330 ? 26.275 2.871 -27.800 1.00 94.56 330 LEU A CA 1
ATOM 2584 C C . LEU A 1 330 ? 27.365 3.862 -28.240 1.00 94.56 330 LEU A C 1
ATOM 2586 O O . LEU A 1 330 ? 27.058 5.015 -28.544 1.00 94.56 330 LEU A O 1
ATOM 2590 N N . GLU A 1 331 ? 28.627 3.423 -28.307 1.00 94.38 331 GLU A N 1
ATOM 2591 C CA . GLU A 1 331 ? 29.751 4.242 -28.793 1.00 94.38 331 GLU A CA 1
ATOM 2592 C C . GLU A 1 331 ? 29.556 4.688 -30.254 1.00 94.38 331 GLU A C 1
ATOM 2594 O O . GLU A 1 331 ? 29.959 5.797 -30.615 1.00 94.38 331 GLU A O 1
ATOM 2599 N N . ALA A 1 332 ? 28.886 3.868 -31.070 1.00 94.94 332 ALA A N 1
ATOM 2600 C CA . ALA A 1 332 ? 28.614 4.149 -32.478 1.00 94.94 332 ALA A CA 1
ATOM 2601 C C . ALA A 1 332 ? 27.479 5.165 -32.719 1.00 94.94 332 ALA A C 1
ATOM 2603 O O . ALA A 1 332 ? 27.349 5.670 -33.834 1.00 94.94 332 ALA A O 1
ATOM 2604 N N . ILE A 1 333 ? 26.662 5.485 -31.709 1.00 93.69 333 ILE A N 1
ATOM 2605 C CA . ILE A 1 333 ? 25.557 6.444 -31.855 1.00 93.69 333 ILE A CA 1
ATOM 2606 C C . ILE A 1 333 ? 26.117 7.865 -31.996 1.00 93.69 333 ILE A C 1
ATOM 2608 O O . ILE A 1 333 ? 26.792 8.372 -31.096 1.00 93.69 333 ILE A O 1
ATOM 2612 N N . GLU A 1 334 ? 25.786 8.542 -33.095 1.00 94.00 334 GLU A N 1
ATOM 2613 C CA . GLU A 1 334 ? 26.131 9.950 -33.299 1.00 94.00 334 GLU A CA 1
ATOM 2614 C C . GLU A 1 334 ? 25.248 10.863 -32.430 1.00 94.00 334 GLU A C 1
ATOM 2616 O O . GLU A 1 334 ? 24.027 10.923 -32.588 1.00 94.00 334 GLU A O 1
ATOM 2621 N N . LEU A 1 335 ? 25.874 11.603 -31.510 1.00 95.19 335 LEU A N 1
ATOM 2622 C CA . LEU A 1 335 ? 25.203 12.507 -30.574 1.00 95.19 335 LEU A CA 1
ATOM 2623 C C . LEU A 1 335 ? 25.758 13.938 -30.686 1.00 95.19 335 LEU A C 1
ATOM 2625 O O . LEU A 1 335 ? 26.947 14.121 -30.954 1.00 95.19 335 LEU A O 1
ATOM 2629 N N . PRO A 1 336 ? 24.940 14.975 -30.418 1.00 94.88 336 PRO A N 1
ATOM 2630 C CA . PRO A 1 336 ? 25.444 16.322 -30.156 1.00 94.88 336 PRO A CA 1
ATOM 2631 C C . PRO A 1 336 ? 26.503 16.317 -29.045 1.00 94.88 336 PRO A C 1
ATOM 2633 O O . PRO A 1 336 ? 26.388 15.541 -28.100 1.00 94.88 336 PRO A O 1
ATOM 2636 N N . SER A 1 337 ? 27.494 17.215 -29.121 1.00 93.38 337 SER A N 1
ATOM 2637 C CA . SER A 1 337 ? 28.669 17.222 -28.225 1.00 93.38 337 SER A CA 1
ATOM 2638 C C . SER A 1 337 ? 28.328 17.115 -26.732 1.00 93.38 337 SER A C 1
ATOM 2640 O O . SER A 1 337 ? 29.012 16.407 -25.999 1.00 93.38 337 SER A O 1
ATOM 2642 N N . GLU A 1 338 ? 27.277 17.802 -26.282 1.00 92.38 338 GLU A N 1
ATOM 2643 C CA . GLU A 1 338 ? 26.828 17.805 -24.881 1.00 92.38 338 GLU A CA 1
ATOM 2644 C C . GLU A 1 338 ? 26.306 16.424 -24.442 1.00 92.38 338 GLU A C 1
ATOM 2646 O O . GLU A 1 338 ? 26.617 15.945 -23.354 1.00 92.38 338 GLU A O 1
ATOM 2651 N N . LEU A 1 339 ? 25.555 15.751 -25.317 1.00 96.19 339 LEU A N 1
ATOM 2652 C CA . LEU A 1 339 ? 25.008 14.415 -25.070 1.00 96.19 339 LEU A CA 1
ATOM 2653 C C . LEU A 1 339 ? 26.070 13.322 -25.261 1.00 96.19 339 LEU A C 1
ATOM 2655 O O . LEU A 1 339 ? 26.043 12.322 -24.551 1.00 96.19 339 LEU A O 1
ATOM 2659 N N . ALA A 1 340 ? 27.035 13.521 -26.164 1.00 96.12 340 ALA A N 1
ATOM 2660 C CA . ALA A 1 340 ? 28.171 12.616 -26.336 1.00 96.12 340 ALA A CA 1
ATOM 2661 C C . ALA A 1 340 ? 29.024 12.535 -25.059 1.00 96.12 340 ALA A C 1
ATOM 2663 O O . ALA A 1 340 ? 29.343 11.440 -24.603 1.00 96.12 340 ALA A O 1
ATOM 2664 N N . GLN A 1 341 ? 29.307 13.678 -24.421 1.00 95.69 341 GLN A N 1
ATOM 2665 C CA . GLN A 1 341 ? 30.025 13.707 -23.144 1.00 95.69 341 GLN A CA 1
ATOM 2666 C C . GLN A 1 341 ? 29.267 12.951 -22.041 1.00 95.69 341 GLN A C 1
ATOM 2668 O O . GLN A 1 341 ? 29.870 12.194 -21.279 1.00 95.69 341 GLN A O 1
ATOM 2673 N N . MET A 1 342 ? 27.944 13.132 -21.970 1.00 96.62 342 MET A N 1
ATOM 2674 C CA . MET A 1 342 ? 27.086 12.422 -21.018 1.00 96.62 342 MET A CA 1
ATOM 2675 C C . MET A 1 342 ? 27.094 10.906 -21.261 1.00 96.62 342 MET A C 1
ATOM 2677 O O . MET A 1 342 ? 27.248 10.131 -20.318 1.00 96.62 342 MET A O 1
ATOM 2681 N N . ARG A 1 343 ? 26.986 10.475 -22.524 1.00 97.12 343 ARG A N 1
ATOM 2682 C CA . ARG A 1 343 ? 27.109 9.063 -22.910 1.00 97.12 343 ARG A CA 1
ATOM 2683 C C . ARG A 1 343 ? 28.440 8.483 -22.432 1.00 97.12 343 ARG A C 1
ATOM 2685 O O . ARG A 1 343 ? 28.440 7.435 -21.796 1.00 97.12 343 ARG A O 1
ATOM 2692 N N . ASP A 1 344 ? 29.555 9.151 -22.715 1.00 96.56 344 ASP A N 1
ATOM 2693 C CA . ASP A 1 344 ? 30.893 8.646 -22.386 1.00 96.56 344 ASP A CA 1
ATOM 2694 C C . ASP A 1 344 ? 31.102 8.527 -20.866 1.00 96.56 344 ASP A C 1
ATOM 2696 O O . ASP A 1 344 ? 31.713 7.565 -20.388 1.00 96.56 344 ASP A O 1
ATOM 2700 N N . GLN A 1 345 ? 30.527 9.454 -20.091 1.00 96.62 345 GLN A N 1
ATOM 2701 C CA . GLN A 1 345 ? 30.492 9.373 -18.631 1.00 96.62 345 GLN A CA 1
ATOM 2702 C C . GLN A 1 345 ? 29.754 8.113 -18.155 1.00 96.62 345 GLN A C 1
ATOM 2704 O O . GLN A 1 345 ? 30.294 7.359 -17.344 1.00 96.62 345 GLN A O 1
ATOM 2709 N N . PHE A 1 346 ? 28.546 7.851 -18.661 1.00 97.44 346 PHE A N 1
ATOM 2710 C CA . PHE A 1 346 ? 27.769 6.684 -18.235 1.00 97.44 346 PHE A CA 1
ATOM 2711 C C . PHE A 1 346 ? 28.306 5.356 -18.781 1.00 97.44 346 PHE A C 1
ATOM 2713 O O . PHE A 1 346 ? 28.222 4.342 -18.095 1.00 97.44 346 PHE A O 1
ATOM 2720 N N . LEU A 1 347 ? 28.929 5.350 -19.963 1.00 96.12 347 LEU A N 1
ATOM 2721 C CA . LEU A 1 347 ? 29.672 4.192 -20.471 1.00 96.12 347 LEU A CA 1
ATOM 2722 C C . LEU A 1 347 ? 30.873 3.858 -19.589 1.00 96.12 347 LEU A C 1
ATOM 2724 O O . LEU A 1 347 ? 31.170 2.687 -19.372 1.00 96.12 347 LEU A O 1
ATOM 2728 N N . THR A 1 348 ? 31.566 4.877 -19.076 1.00 95.69 348 THR A N 1
ATOM 2729 C CA . THR A 1 348 ? 32.659 4.675 -18.119 1.00 95.69 348 THR A CA 1
ATOM 2730 C C . THR A 1 348 ? 32.141 4.035 -16.835 1.00 95.69 348 THR A C 1
ATOM 2732 O O . THR A 1 348 ? 32.781 3.130 -16.316 1.00 95.69 348 THR A O 1
ATOM 2735 N N . GLN A 1 349 ? 30.976 4.467 -16.343 1.00 94.88 349 GLN A N 1
ATOM 2736 C CA . GLN A 1 349 ? 30.343 3.844 -15.183 1.00 94.88 349 GLN A CA 1
ATOM 2737 C C . GLN A 1 349 ? 29.972 2.380 -15.454 1.00 94.88 349 GLN A C 1
ATOM 2739 O O . GLN A 1 349 ? 30.372 1.521 -14.679 1.00 94.88 349 GLN A O 1
ATOM 2744 N N . LEU A 1 350 ? 29.297 2.095 -16.575 1.00 93.94 350 LEU A N 1
ATOM 2745 C CA . LEU A 1 350 ? 28.941 0.727 -16.970 1.00 93.94 350 LEU A CA 1
ATOM 2746 C C . LEU A 1 350 ? 30.164 -0.204 -16.955 1.00 93.94 350 LEU A C 1
ATOM 2748 O O . LEU A 1 350 ? 30.124 -1.255 -16.334 1.00 93.94 350 LEU A O 1
ATOM 2752 N N . LYS A 1 351 ? 31.280 0.227 -17.560 1.00 92.25 351 LYS A N 1
ATOM 2753 C CA . LYS A 1 351 ? 32.537 -0.542 -17.627 1.00 92.25 351 LYS A CA 1
ATOM 2754 C C . LYS A 1 351 ? 33.201 -0.797 -16.264 1.00 92.25 351 LYS A C 1
ATOM 2756 O O . LYS A 1 351 ? 34.070 -1.659 -16.189 1.00 92.25 351 LYS A O 1
ATOM 2761 N N . ASN A 1 352 ? 32.872 -0.010 -15.238 1.00 91.12 352 ASN A N 1
ATOM 2762 C CA . ASN A 1 352 ? 33.476 -0.098 -13.905 1.00 91.12 352 ASN A CA 1
ATOM 2763 C C . ASN A 1 352 ? 32.605 -0.860 -12.892 1.00 91.12 352 ASN A C 1
ATOM 2765 O O . ASN A 1 352 ? 33.129 -1.276 -11.860 1.00 91.12 352 ASN A O 1
ATOM 2769 N N . ASP A 1 353 ? 31.299 -0.984 -13.149 1.00 81.12 353 ASP A N 1
ATOM 2770 C CA . ASP A 1 353 ? 30.335 -1.649 -12.258 1.00 81.12 353 ASP A CA 1
ATOM 2771 C C . ASP A 1 353 ? 30.260 -3.180 -12.498 1.00 81.12 353 ASP A C 1
ATOM 2773 O O . ASP A 1 353 ? 29.611 -3.896 -11.730 1.00 81.12 353 ASP A O 1
ATOM 2777 N N . THR A 1 354 ? 30.966 -3.682 -13.518 1.00 56.88 354 THR A N 1
ATOM 2778 C CA . THR A 1 354 ? 31.268 -5.103 -13.803 1.00 56.88 354 THR A CA 1
ATOM 2779 C C . THR A 1 354 ? 32.689 -5.479 -13.436 1.00 56.88 354 THR A C 1
ATOM 2781 O O . THR A 1 354 ? 32.879 -6.598 -12.899 1.00 56.88 354 THR A O 1
#

Solvent-accessible surface area (backbone atoms only — not comparable to full-atom values): 20015 Å² total; per-residue (Å²): 137,83,81,76,77,78,78,79,74,78,91,61,54,65,67,57,36,44,56,35,41,74,72,66,36,69,68,35,34,59,50,52,31,79,50,86,49,67,68,43,52,53,48,52,53,51,51,47,55,54,42,50,54,50,36,62,65,26,57,84,51,56,71,69,58,35,50,53,44,36,44,50,45,33,53,54,46,51,28,49,35,56,43,67,51,72,68,60,47,52,53,48,51,56,50,58,75,39,36,69,60,51,46,63,43,61,50,83,85,50,97,47,58,46,60,63,34,47,52,50,20,24,32,35,30,38,70,70,38,30,46,62,58,58,77,40,53,84,79,40,56,71,67,58,37,51,49,51,50,55,36,32,64,33,47,46,56,39,61,58,41,45,74,71,47,47,60,53,64,66,54,61,93,84,58,76,92,58,86,63,41,66,63,54,22,50,48,53,56,50,51,50,38,27,51,53,73,44,48,54,54,68,64,88,40,61,95,84,62,73,59,90,76,40,74,50,36,72,95,72,36,56,61,85,72,59,54,43,75,70,53,41,58,54,24,57,76,75,62,39,61,68,48,30,61,76,58,57,44,68,69,39,58,74,59,31,54,51,24,50,54,52,37,50,47,46,66,69,69,70,55,89,58,97,64,62,58,64,64,26,52,53,39,25,55,55,15,56,32,92,60,37,68,64,54,47,50,53,49,43,54,50,26,60,78,68,66,36,63,64,62,37,51,58,54,39,71,46,43,57,70,54,61,77,86,45,52,72,62,60,72,68,57,90,57,61,72,74,55,40,54,53,39,54,54,27,52,52,48,34,72,67,79,111

Radius of gyration: 26.65 Å; Cα contacts (8 Å, |Δi|>4): 369; chains: 1; bounding box: 60×35×75 Å

pLDDT: mean 89.85, std 12.19, range [31.72, 98.25]

Nearest PDB structures (foldseek):
  6sgx-assembly1_C  TM=2.453E-01  e=6.472E-01  Mycolicibacterium smegmatis MC2 155
  6umm-assembly1_H  TM=2.496E-01  e=8.257E-01  Mycolicibacterium smegmatis MC2 155
  5f0k-assembly3_C  TM=2.826E-01  e=5.132E+00  Homo sapiens

Sequence (354 aa):
MAKKKSVAVPAYSSSQLCEAIESQDDVALAAARVSEDPLVNAKLQGLIRDQLGDLYDATKKSATIQNRVSKRMTCLVNALRGKKDASTQSILLELFDNRTKIAKAQGKAPKHDINATVMQSLASSTDVAADALFDKLEEFNLDDFFWAITLGLRFCEKEKVFDTFHNWVAPAPETPKRKHAKAKAESVMELLDLYQSGVLYAHGYALGSVDADDPNHIDHVSPEDRLDGRWLGIAIEVGNIDLIRSLARPGHQPTQDWAEQRLLQVIEDGKKSKIRAIKFVGLLITSDHPQLLDRYEQAIEHFLKKKDAWEVAICLEMIPRLPDSSVPRLEAIELPSELAQMRDQFLTQLKNDT

Organism: NCBI:txid980252

Secondary structure (DSSP, 8-state):
-------------HHHHHHHHHTT-HHHHHHHHH---HHHHHHHHHHHHHHHHHHHHGGGS-HHHHHHHHHHHHHHHHTTTT---HHHHHHHHHHHHTHHHHHHHH-SS-SS-HHHHHHHHHHHS-HHHHHHHHTTTTT--HHHHHHHHHHHHHHS-HHHHHHHHHHHHS--TT----TTHHHHHHHHHHHHHHHHHTGGGTSSS-TT---TT-TT-TTTS-GGGSS-TTHHHHHHHHT-HHHHHHH--TT-HHHHHHHHHHHHHHHHH-S--SS-THHHHHHHHHTT-TTHHHHHHHHHHHHHHHT-HHHHHHHHHTGGGS-GGGHHHHHTS---HHHHHHHHHHHHHHHHH-

Foldseek 3Di:
DDDPPPPPLDDDDLVRLLVCVVVVPLSSLVVLLPDPDPSSVVSLLVVLVVLVVLLLVCLPPDPVSNLVSLVSNLSSLLSLALEADPVSLVSLLVVQVCQVVNDVSQDPPHPHRNNLSSQLRQLNYDPVSLVSLLVCCLVDDLVSLLSNLLSCLFRHAQVVSCVSQLCLQVPDPPDDDGDVSVSSNVSNLVSLLCLLVLVSCVPPPPPPPPVPSGCLHCVNDPSQRSHDLVVLVSCLVNVVLSNVLSNAAAQPVSLLVSLLVVLVCCLVVVDPDPDDNLSSLSSCLRHVRVCSLVSLVSQLVSCVVVVVVVSNLSSLVCLLSDPLVCLVVLLPDDDDPVSNVSNVVSSVNNVVVD

Mean predicted aligned error: 6.26 Å